Protein AF-0000000083633590 (afdb_homodimer)

Organism: NCBI:txid97028

Structure (mmCIF, N/CA/C/O backbone):
data_AF-0000000083633590-model_v1
#
loop_
_entity.id
_entity.type
_entity.pdbx_description
1 polymer Myosin-9-like
#
loop_
_atom_site.group_PDB
_atom_site.id
_atom_site.type_symbol
_atom_site.label_atom_id
_atom_site.label_alt_id
_atom_site.label_comp_id
_atom_site.label_asym_id
_atom_site.label_entity_id
_atom_site.label_seq_id
_atom_site.pdbx_PDB_ins_code
_atom_site.Cartn_x
_atom_site.Cartn_y
_atom_site.Cartn_z
_atom_site.occupancy
_atom_site.B_iso_or_equiv
_atom_site.auth_seq_id
_atom_site.auth_comp_id
_atom_site.auth_asym_id
_atom_site.auth_atom_id
_atom_site.pdbx_PDB_model_num
ATOM 1 N N . GLU A 1 1 ? 7.613 -65.062 -40.969 1 74.12 1 GLU A N 1
ATOM 2 C CA . GLU A 1 1 ? 7.691 -63.688 -41.375 1 74.12 1 GLU A CA 1
ATOM 3 C C . GLU A 1 1 ? 6.754 -62.812 -40.562 1 74.12 1 GLU A C 1
ATOM 5 O O . GLU A 1 1 ? 7.176 -61.812 -39.969 1 74.12 1 GLU A O 1
ATOM 10 N N . GLU A 1 2 ? 5.602 -63.344 -40.25 1 78.06 2 GLU A N 1
ATOM 11 C CA . GLU A 1 2 ? 4.574 -62.594 -39.531 1 78.06 2 GLU A CA 1
ATOM 12 C C . GLU A 1 2 ? 4.938 -62.438 -38.031 1 78.06 2 GLU A C 1
ATOM 14 O O . GLU A 1 2 ? 4.738 -61.344 -37.469 1 78.06 2 GLU A O 1
ATOM 19 N N . TYR A 1 3 ? 5.562 -63.375 -37.531 1 80.25 3 TYR A N 1
ATOM 20 C CA . TYR A 1 3 ? 5.953 -63.375 -36.125 1 80.25 3 TYR A CA 1
ATOM 21 C C . TYR A 1 3 ? 7.047 -62.344 -35.875 1 80.25 3 TYR A C 1
ATOM 23 O O . TYR A 1 3 ? 6.977 -61.562 -34.906 1 80.25 3 TYR A O 1
ATOM 31 N N . LYS A 1 4 ? 7.984 -62.281 -36.688 1 84.5 4 LYS A N 1
ATOM 32 C CA . LYS A 1 4 ? 9.109 -61.375 -36.562 1 84.5 4 LYS A CA 1
ATOM 33 C C . LYS A 1 4 ? 8.648 -59.906 -36.625 1 84.5 4 LYS A C 1
ATOM 35 O O . LYS A 1 4 ? 9.156 -59.062 -35.906 1 84.5 4 LYS A O 1
ATOM 40 N N . GLN A 1 5 ? 7.66 -59.688 -37.406 1 88.81 5 GLN A N 1
ATOM 41 C CA . GLN A 1 5 ? 7.129 -58.344 -37.562 1 88.81 5 GLN A CA 1
ATOM 42 C C . GLN A 1 5 ? 6.383 -57.906 -36.312 1 88.81 5 GLN A C 1
ATOM 44 O O . GLN A 1 5 ? 6.586 -56.781 -35.844 1 88.81 5 GLN A O 1
ATOM 49 N N . VAL A 1 6 ? 5.648 -58.781 -35.812 1 88.25 6 VAL A N 1
ATOM 50 C CA . VAL A 1 6 ? 4.852 -58.469 -34.656 1 88.25 6 VAL A CA 1
ATOM 51 C C . VAL A 1 6 ? 5.766 -58.25 -33.438 1 88.25 6 VAL A C 1
ATOM 53 O O . VAL A 1 6 ? 5.527 -57.375 -32.594 1 88.25 6 VAL A O 1
ATOM 56 N N . ASP A 1 7 ? 6.742 -59.094 -33.312 1 88.62 7 ASP A N 1
ATOM 57 C CA . ASP A 1 7 ? 7.738 -58.938 -32.25 1 88.62 7 ASP A CA 1
ATOM 58 C C . ASP A 1 7 ? 8.43 -57.594 -32.344 1 88.62 7 ASP A C 1
ATOM 60 O O . ASP A 1 7 ? 8.672 -56.938 -31.312 1 88.62 7 ASP A O 1
ATOM 64 N N . SER A 1 8 ? 8.766 -57.156 -33.469 1 90.44 8 SER A N 1
ATOM 65 C CA . SER A 1 8 ? 9.383 -55.844 -33.688 1 90.44 8 SER A CA 1
ATOM 66 C C . SER A 1 8 ? 8.438 -54.719 -33.312 1 90.44 8 SER A C 1
ATOM 68 O O . SER A 1 8 ? 8.844 -53.75 -32.656 1 90.44 8 SER A O 1
ATOM 70 N N . TRP A 1 9 ? 7.227 -54.906 -33.75 1 91.06 9 TRP A N 1
ATOM 71 C CA . TRP A 1 9 ? 6.219 -53.906 -33.406 1 91.06 9 TRP A CA 1
ATOM 72 C C . TRP A 1 9 ? 6.043 -53.812 -31.891 1 91.06 9 TRP A C 1
ATOM 74 O O . TRP A 1 9 ? 5.906 -52.688 -31.344 1 91.06 9 TRP A O 1
ATOM 84 N N . PHE A 1 10 ? 5.98 -54.875 -31.281 1 90.69 10 PHE A N 1
ATOM 85 C CA . PHE A 1 10 ? 5.844 -54.93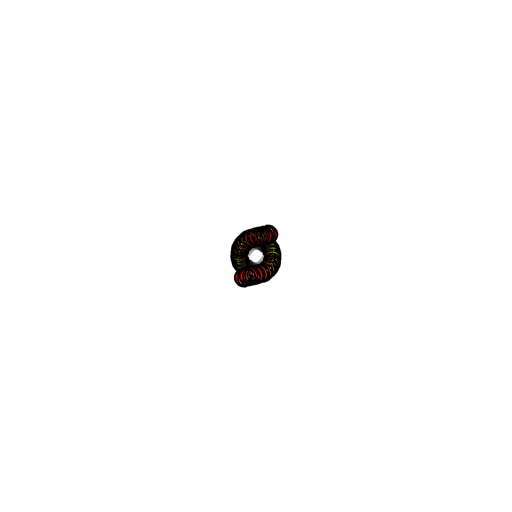8 -29.828 1 90.69 10 PHE A CA 1
ATOM 86 C C . PHE A 1 10 ? 7.008 -54.219 -29.156 1 90.69 10 PHE A C 1
ATOM 88 O O . PHE A 1 10 ? 6.805 -53.406 -28.234 1 90.69 10 PHE A O 1
ATOM 95 N N . ASN A 1 11 ? 8.211 -54.562 -29.547 1 94.5 11 ASN A N 1
ATOM 96 C CA . ASN A 1 11 ? 9.398 -53.906 -28.984 1 94.5 11 ASN A CA 1
ATOM 97 C C . ASN A 1 11 ? 9.375 -52.406 -29.203 1 94.5 11 ASN A C 1
ATOM 99 O O . ASN A 1 11 ? 9.727 -51.625 -28.297 1 94.5 11 ASN A O 1
ATOM 103 N N . GLU A 1 12 ? 8.914 -52.031 -30.359 1 94.75 12 GLU A N 1
ATOM 104 C CA . GLU A 1 12 ? 8.781 -50.594 -30.641 1 94.75 12 GLU A CA 1
ATOM 105 C C . GLU A 1 12 ? 7.754 -49.938 -29.719 1 94.75 12 GLU A C 1
ATOM 107 O O . GLU A 1 12 ? 7.973 -48.844 -29.234 1 94.75 12 GLU A O 1
ATOM 112 N N . CYS A 1 13 ? 6.672 -50.625 -29.484 1 93.81 13 CYS A N 1
ATOM 113 C CA . CYS A 1 13 ? 5.625 -50.125 -28.594 1 93.81 13 CYS A CA 1
ATOM 114 C C . CYS A 1 13 ? 6.145 -49.938 -27.172 1 93.81 13 CYS A C 1
ATOM 116 O O . CYS A 1 13 ? 5.867 -48.938 -26.516 1 93.81 13 CYS A O 1
ATOM 118 N N . LYS A 1 14 ? 6.938 -50.906 -26.766 1 95.31 14 LYS A N 1
ATOM 119 C CA . LYS A 1 14 ? 7.512 -50.875 -25.422 1 95.31 14 LYS A CA 1
ATOM 120 C C . LYS A 1 14 ? 8.406 -49.656 -25.25 1 95.31 14 LYS A C 1
ATOM 122 O O . LYS A 1 14 ? 8.336 -48.938 -24.234 1 95.31 14 LYS A O 1
ATOM 127 N N . VAL A 1 15 ? 9.172 -49.406 -26.203 1 95.88 15 VAL A N 1
ATOM 128 C CA . VAL A 1 15 ? 10.102 -48.281 -26.172 1 95.88 15 VAL A CA 1
ATOM 129 C C . VAL A 1 15 ? 9.32 -46.969 -26.156 1 95.88 15 VAL A C 1
ATOM 131 O O . VAL A 1 15 ? 9.625 -46.062 -25.359 1 95.88 15 VAL A O 1
ATOM 134 N N . LYS A 1 16 ? 8.305 -46.875 -27.016 1 96.94 16 LYS A N 1
ATOM 135 C CA . LYS A 1 16 ? 7.477 -45.656 -27.078 1 96.94 16 LYS A CA 1
ATOM 136 C C . LYS A 1 16 ? 6.77 -45.406 -25.734 1 96.94 16 LYS A C 1
ATOM 138 O O . LYS A 1 16 ? 6.676 -44.281 -25.281 1 96.94 16 LYS A O 1
ATOM 143 N N . LEU A 1 17 ? 6.277 -46.469 -25.203 1 97.25 17 LEU A N 1
ATOM 144 C CA . LEU A 1 17 ? 5.598 -46.375 -23.922 1 97.25 17 LEU A CA 1
ATOM 145 C C . LEU A 1 17 ? 6.543 -45.844 -22.844 1 97.25 17 LEU A C 1
ATOM 147 O O . LEU A 1 17 ? 6.176 -44.969 -22.062 1 97.25 17 LEU A O 1
ATOM 151 N N . GLU A 1 18 ? 7.723 -46.406 -22.766 1 96.31 18 GLU A N 1
ATOM 152 C CA . GLU A 1 18 ? 8.719 -46 -21.781 1 96.31 18 GLU A CA 1
ATOM 153 C C . GLU A 1 18 ? 9.039 -44.5 -21.938 1 96.31 18 GLU A C 1
ATOM 155 O O . GLU A 1 18 ? 9.141 -43.781 -20.953 1 96.31 18 GLU A O 1
ATOM 160 N N . VAL A 1 19 ? 9.25 -44.031 -23.141 1 96.5 19 VAL A N 1
ATOM 161 C CA . VAL A 1 19 ? 9.562 -42.625 -23.422 1 96.5 19 VAL A CA 1
ATOM 162 C C . VAL A 1 19 ? 8.391 -41.75 -23.016 1 96.5 19 VAL A C 1
ATOM 164 O O . VAL A 1 19 ? 8.586 -40.688 -22.422 1 96.5 19 VAL A O 1
ATOM 167 N N . THR A 1 20 ? 7.184 -42.219 -23.328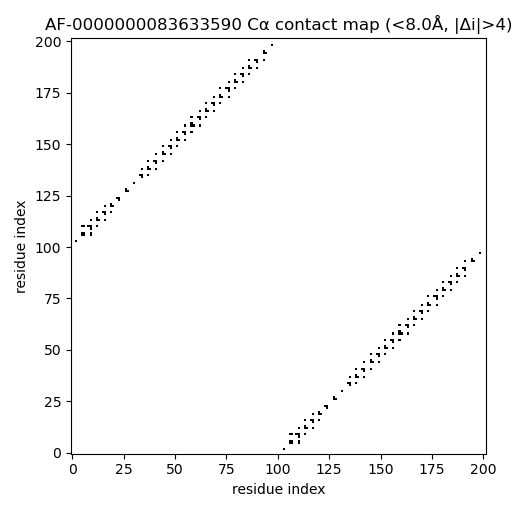 1 97.06 20 THR A N 1
ATOM 168 C CA . THR A 1 20 ? 5.98 -41.438 -23.016 1 97.06 20 THR A CA 1
ATOM 169 C C . THR A 1 20 ? 5.801 -41.344 -21.5 1 97.06 20 THR A C 1
ATOM 171 O O . THR A 1 20 ? 5.441 -40.281 -20.984 1 97.06 20 THR A O 1
ATOM 174 N N . GLU A 1 21 ? 6.039 -42.375 -20.828 1 96.5 21 GLU A N 1
ATOM 175 C CA . GLU A 1 21 ? 5.949 -42.375 -19.375 1 96.5 21 GLU A CA 1
ATOM 176 C C . GLU A 1 21 ? 6.988 -41.469 -18.766 1 96.5 21 GLU A C 1
ATOM 178 O O . GLU A 1 21 ? 6.703 -40.75 -17.781 1 96.5 21 GLU A O 1
ATOM 183 N N . ARG A 1 22 ? 8.141 -41.375 -19.25 1 96.38 22 ARG A N 1
ATOM 184 C CA . ARG A 1 22 ? 9.18 -40.469 -18.797 1 96.38 22 ARG A CA 1
ATOM 185 C C . ARG A 1 22 ? 8.766 -39 -19.016 1 96.38 22 ARG A C 1
ATOM 187 O O . ARG A 1 22 ? 9.055 -38.156 -18.188 1 96.38 22 ARG A O 1
ATOM 194 N N . LYS A 1 23 ? 8.125 -38.812 -20.156 1 96.5 23 LYS A N 1
ATOM 195 C CA . LYS A 1 23 ? 7.625 -37.469 -20.453 1 96.5 23 LYS A CA 1
ATOM 196 C C . LYS A 1 23 ? 6.621 -37 -19.391 1 96.5 23 LYS A C 1
ATOM 198 O O . LYS A 1 23 ? 6.594 -35.844 -19.031 1 96.5 23 LYS A O 1
ATOM 203 N N . ILE A 1 24 ? 5.832 -37.906 -18.953 1 96.69 24 ILE A N 1
ATOM 204 C CA . ILE A 1 24 ? 4.852 -37.594 -17.922 1 96.69 24 ILE A CA 1
ATOM 205 C C . ILE A 1 24 ? 5.57 -37.125 -16.656 1 96.69 24 ILE A C 1
ATOM 207 O O . ILE A 1 24 ? 5.18 -36.125 -16.047 1 96.69 24 ILE A O 1
ATOM 211 N N . ASP A 1 25 ? 6.578 -37.875 -16.312 1 95.69 25 ASP A N 1
ATOM 212 C CA . ASP A 1 25 ? 7.348 -37.531 -15.125 1 95.69 25 ASP A CA 1
ATOM 213 C C . ASP A 1 25 ? 7.996 -36.156 -15.266 1 95.69 25 ASP A C 1
ATOM 215 O O . ASP A 1 25 ? 7.977 -35.375 -14.32 1 95.69 25 ASP A O 1
ATOM 219 N N . GLU A 1 26 ? 8.617 -35.906 -16.391 1 95.69 26 GLU A N 1
ATOM 220 C CA . GLU A 1 26 ? 9.258 -34.625 -16.656 1 95.69 26 GLU A CA 1
ATOM 221 C C . GLU A 1 26 ? 8.258 -33.5 -16.594 1 95.69 26 GLU A C 1
ATOM 223 O O . GLU A 1 26 ? 8.547 -32.438 -16.031 1 95.69 26 GLU A O 1
ATOM 228 N N . MET A 1 27 ? 7.098 -33.688 -17.109 1 94.81 27 MET A N 1
ATOM 229 C CA . MET A 1 27 ? 6.055 -32.656 -17.125 1 94.81 27 MET A CA 1
ATOM 230 C C . MET A 1 27 ? 5.559 -32.375 -15.703 1 94.81 27 MET A C 1
ATOM 232 O O . MET A 1 27 ? 5.293 -31.234 -15.359 1 94.81 27 MET A O 1
ATOM 236 N N . ALA A 1 28 ? 5.383 -33.438 -14.969 1 95.25 28 ALA A N 1
ATOM 237 C CA . ALA A 1 28 ? 4.961 -33.281 -13.586 1 95.25 28 ALA A CA 1
ATOM 238 C C . ALA A 1 28 ? 5.938 -32.375 -12.812 1 95.25 28 ALA A C 1
ATOM 240 O O . ALA A 1 28 ? 5.52 -31.531 -12.031 1 95.25 28 ALA A O 1
ATOM 241 N N . GLU A 1 29 ? 7.207 -32.594 -13.016 1 95.38 29 GLU A N 1
ATOM 242 C CA . GLU A 1 29 ? 8.234 -31.797 -12.352 1 95.38 29 GLU A CA 1
ATOM 243 C C . GLU A 1 29 ? 8.195 -30.344 -12.812 1 95.38 29 GLU A C 1
ATOM 245 O O . GLU A 1 29 ? 8.273 -29.422 -11.992 1 95.38 29 GLU A O 1
ATOM 250 N N . GLU A 1 30 ? 8.016 -30.156 -14.125 1 94.62 30 GLU A N 1
ATOM 251 C CA . GLU A 1 30 ? 7.914 -28.797 -14.68 1 94.62 30 GLU A CA 1
ATOM 252 C C . GLU A 1 30 ? 6.711 -28.062 -14.102 1 94.62 30 GLU A C 1
ATOM 254 O O . GLU A 1 30 ? 6.801 -26.875 -13.797 1 94.62 30 GLU A O 1
ATOM 259 N N . PHE A 1 31 ? 5.625 -28.75 -13.984 1 94.12 31 PHE A N 1
ATOM 260 C CA . PHE A 1 31 ? 4.402 -28.188 -13.422 1 94.12 31 PHE A CA 1
ATOM 261 C C . PHE A 1 31 ? 4.633 -27.719 -11.992 1 94.12 31 PHE A C 1
ATOM 263 O O . PHE A 1 31 ? 4.262 -26.594 -11.625 1 94.12 31 PHE A O 1
ATOM 270 N N . ARG A 1 32 ? 5.258 -28.531 -11.227 1 95.25 32 ARG A N 1
ATOM 271 C CA . ARG A 1 32 ? 5.516 -28.203 -9.828 1 95.25 32 ARG A CA 1
ATOM 272 C C . ARG A 1 32 ? 6.41 -26.984 -9.695 1 95.25 32 ARG A C 1
ATOM 274 O O . ARG A 1 32 ? 6.148 -26.094 -8.883 1 95.25 32 ARG A O 1
ATOM 281 N N . GLU A 1 33 ? 7.402 -27.031 -10.516 1 94.94 33 GLU A N 1
ATOM 282 C CA . GLU A 1 33 ? 8.328 -25.906 -10.484 1 94.94 33 GLU A CA 1
ATOM 283 C C . GLU A 1 33 ? 7.648 -24.609 -10.922 1 94.94 33 GLU A C 1
ATOM 285 O O . GLU A 1 33 ? 7.879 -23.547 -10.336 1 94.94 33 GLU A O 1
ATOM 290 N N . GLY A 1 34 ? 6.836 -24.719 -12 1 93.81 34 GLY A N 1
ATOM 291 C CA . GLY A 1 34 ? 6.105 -23.562 -12.492 1 93.81 34 GLY A CA 1
ATOM 292 C C . GLY A 1 34 ? 5.152 -22.969 -11.477 1 93.81 34 GLY A C 1
ATOM 293 O O . GLY A 1 34 ? 5.145 -21.766 -11.25 1 93.81 34 GLY A O 1
ATOM 294 N N . ILE A 1 35 ? 4.43 -23.781 -10.812 1 94.06 35 ILE A N 1
ATOM 295 C CA . ILE A 1 35 ? 3.473 -23.344 -9.797 1 94.06 35 ILE A CA 1
ATOM 296 C C . ILE A 1 35 ? 4.219 -22.781 -8.602 1 94.06 35 ILE A C 1
ATOM 298 O O . ILE A 1 35 ? 3.814 -21.75 -8.039 1 94.06 35 ILE A O 1
ATOM 302 N N . GLY A 1 36 ? 5.277 -23.484 -8.203 1 95.62 36 GLY A N 1
ATOM 303 C CA . GLY A 1 36 ? 6.086 -23.031 -7.086 1 95.62 36 GLY A CA 1
ATOM 304 C C . GLY A 1 36 ? 6.664 -21.641 -7.293 1 95.62 36 GLY A C 1
ATOM 305 O O . GLY A 1 36 ? 6.688 -20.828 -6.367 1 95.62 36 GLY A O 1
ATOM 306 N N . SER A 1 37 ? 7.098 -21.406 -8.492 1 95 37 SER A N 1
ATOM 307 C CA . SER A 1 37 ? 7.645 -20.094 -8.828 1 95 37 SER A CA 1
ATOM 308 C C . SER A 1 37 ? 6.578 -19 -8.719 1 95 37 SER A C 1
ATOM 310 O O . SER A 1 37 ? 6.828 -17.938 -8.148 1 95 37 SER A O 1
ATOM 312 N N . LYS A 1 38 ? 5.402 -19.281 -9.141 1 96.38 38 LYS A N 1
ATOM 313 C CA . LYS A 1 38 ? 4.305 -18.328 -9.055 1 96.38 38 LYS A CA 1
ATOM 314 C C . LYS A 1 38 ? 3.869 -18.125 -7.602 1 96.38 38 LYS A C 1
ATOM 316 O O . LYS A 1 38 ? 3.516 -17.016 -7.207 1 96.38 38 LYS A O 1
ATOM 321 N N . ASP A 1 39 ? 3.898 -19.172 -6.867 1 96.75 39 ASP A N 1
ATOM 322 C CA . ASP A 1 39 ? 3.561 -19.078 -5.449 1 96.75 39 ASP A CA 1
ATOM 323 C C . ASP A 1 39 ? 4.492 -18.109 -4.73 1 96.75 39 ASP A C 1
ATOM 325 O O . ASP A 1 39 ? 4.051 -17.344 -3.865 1 96.75 39 ASP A O 1
ATOM 329 N N . GLN A 1 40 ? 5.699 -18.203 -5.039 1 97.62 40 GLN A N 1
ATOM 330 C CA . GLN A 1 40 ? 6.66 -17.297 -4.422 1 97.62 40 GLN A CA 1
ATOM 331 C C . GLN A 1 40 ? 6.371 -15.836 -4.793 1 97.62 40 GLN A C 1
ATOM 333 O O . GLN A 1 40 ? 6.434 -14.953 -3.941 1 97.62 40 GLN A O 1
ATOM 338 N N . ILE A 1 41 ? 6.043 -15.555 -6.027 1 98.19 41 ILE A N 1
ATOM 339 C CA . ILE A 1 41 ? 5.707 -14.211 -6.477 1 98.19 41 ILE A CA 1
ATOM 340 C C . ILE A 1 41 ? 4.473 -13.711 -5.73 1 98.19 41 ILE A C 1
ATOM 342 O O . ILE A 1 41 ? 4.445 -12.57 -5.262 1 98.19 41 ILE A O 1
ATOM 346 N N . VAL A 1 42 ? 3.475 -14.531 -5.633 1 98.62 42 VAL A N 1
ATOM 347 C CA . VAL A 1 42 ? 2.246 -14.195 -4.922 1 98.62 42 VAL A CA 1
ATOM 348 C C . VAL A 1 42 ? 2.566 -13.828 -3.475 1 98.62 42 VAL A C 1
ATOM 350 O O . VAL A 1 42 ? 2.1 -12.805 -2.967 1 98.62 42 VAL A O 1
ATOM 353 N N . THR A 1 43 ? 3.385 -14.664 -2.861 1 98.44 43 THR A N 1
ATOM 354 C CA . THR A 1 43 ? 3.76 -14.414 -1.474 1 98.44 43 THR A CA 1
ATOM 355 C C . THR A 1 43 ? 4.469 -13.07 -1.339 1 98.44 43 THR A C 1
ATOM 357 O O . THR A 1 43 ? 4.188 -12.305 -0.412 1 98.44 43 THR A O 1
ATOM 360 N N . ASP A 1 44 ? 5.352 -12.758 -2.23 1 98.62 44 ASP A N 1
ATOM 361 C CA . ASP A 1 44 ? 6.082 -11.5 -2.207 1 98.62 44 ASP A CA 1
ATOM 362 C C . ASP A 1 44 ? 5.133 -10.312 -2.363 1 98.62 44 ASP A C 1
ATOM 364 O O . ASP A 1 44 ? 5.262 -9.305 -1.661 1 98.62 44 ASP A O 1
ATOM 368 N N . LEU A 1 45 ? 4.203 -10.422 -3.225 1 98.81 45 LEU A N 1
ATOM 369 C CA . LEU A 1 45 ? 3.242 -9.352 -3.467 1 98.81 45 LEU A CA 1
ATOM 370 C C . LEU A 1 45 ? 2.311 -9.172 -2.271 1 98.81 45 LEU A C 1
ATOM 372 O O . LEU A 1 45 ? 1.964 -8.047 -1.91 1 98.81 45 LEU A O 1
ATOM 376 N N . GLU A 1 46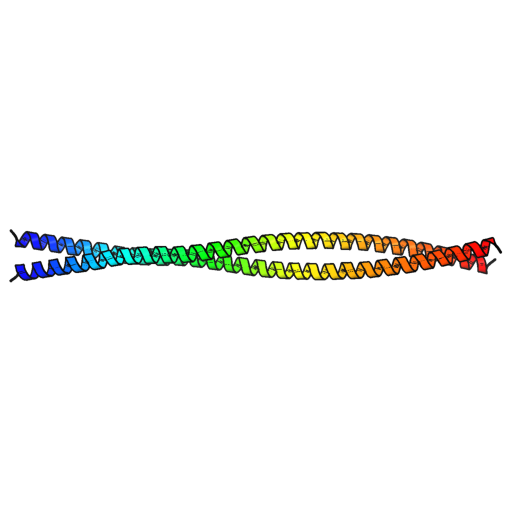 ? 1.95 -10.258 -1.675 1 98.81 46 GLU A N 1
ATOM 377 C CA . GLU A 1 46 ? 1.132 -10.188 -0.469 1 98.81 46 GLU A CA 1
ATOM 378 C C . GLU A 1 46 ? 1.856 -9.445 0.647 1 98.81 46 GLU A C 1
ATOM 380 O O . GLU A 1 46 ? 1.25 -8.641 1.361 1 98.81 46 GLU A O 1
ATOM 385 N N . HIS A 1 47 ? 3.082 -9.727 0.815 1 98.75 47 HIS A N 1
ATOM 386 C CA . HIS A 1 47 ? 3.875 -9.016 1.812 1 98.75 47 HIS A CA 1
ATOM 387 C C . HIS A 1 47 ? 3.959 -7.527 1.49 1 98.75 47 HIS A C 1
ATOM 389 O O . HIS A 1 47 ? 3.908 -6.688 2.395 1 98.75 47 HIS A O 1
ATOM 395 N N . GLN A 1 48 ? 4.133 -7.246 0.234 1 98.88 48 GLN A N 1
ATOM 396 C CA . GLN A 1 48 ? 4.18 -5.848 -0.173 1 98.88 48 GLN A CA 1
ATOM 397 C C . GLN A 1 48 ? 2.867 -5.137 0.143 1 98.88 48 GLN A C 1
ATOM 399 O O . GLN A 1 48 ? 2.871 -4 0.626 1 98.88 48 GLN A O 1
ATOM 404 N N . VAL A 1 49 ? 1.796 -5.75 -0.12 1 98.94 49 VAL A N 1
ATOM 405 C CA . VAL A 1 49 ? 0.476 -5.203 0.174 1 98.94 49 VAL A CA 1
ATOM 406 C C . VAL A 1 49 ? 0.353 -4.926 1.671 1 98.94 49 VAL A C 1
ATOM 408 O O . VAL A 1 49 ? -0.086 -3.846 2.074 1 98.94 49 VAL A O 1
ATOM 411 N N . GLU A 1 50 ? 0.746 -5.859 2.461 1 98.75 50 GLU A N 1
ATOM 412 C CA . GLU A 1 50 ? 0.675 -5.684 3.908 1 98.75 50 GLU A CA 1
ATOM 413 C C . GLU A 1 50 ? 1.542 -4.516 4.367 1 98.75 50 GLU A C 1
ATOM 415 O O . GLU A 1 50 ? 1.136 -3.732 5.227 1 98.75 50 GLU A O 1
ATOM 420 N N . ASP A 1 51 ? 2.676 -4.449 3.863 1 98.69 51 ASP A N 1
ATOM 421 C CA . ASP A 1 51 ? 3.572 -3.346 4.191 1 98.69 51 ASP A CA 1
ATOM 422 C C . ASP A 1 51 ? 2.947 -2.002 3.822 1 98.69 51 ASP A C 1
ATOM 424 O O . ASP A 1 51 ? 2.971 -1.061 4.617 1 98.69 51 ASP A O 1
ATOM 428 N N . LEU A 1 52 ? 2.41 -1.914 2.682 1 98.81 52 LEU A N 1
ATOM 429 C CA . LEU A 1 52 ? 1.813 -0.671 2.203 1 98.81 52 LEU A CA 1
ATOM 430 C C . LEU A 1 52 ? 0.581 -0.308 3.023 1 98.81 52 LEU A C 1
ATOM 432 O O . LEU A 1 52 ? 0.336 0.87 3.297 1 98.81 52 LEU A O 1
ATOM 436 N N . LYS A 1 53 ? -0.137 -1.367 3.418 1 98.88 53 LYS A N 1
ATOM 437 C CA . LYS A 1 53 ? -1.271 -1.119 4.305 1 98.88 53 LYS A CA 1
ATOM 438 C C . LYS A 1 53 ? -0.812 -0.544 5.641 1 98.88 53 LYS A C 1
ATOM 440 O O . LYS A 1 53 ? -1.44 0.369 6.18 1 98.88 53 LYS A O 1
ATOM 445 N N . ARG A 1 54 ? 0.261 -1.058 6.156 1 98.81 54 ARG A N 1
ATOM 446 C CA . ARG A 1 54 ? 0.824 -0.548 7.398 1 98.81 54 ARG A CA 1
ATOM 447 C C . ARG A 1 54 ? 1.301 0.892 7.238 1 98.81 54 ARG A C 1
ATOM 449 O O . ARG A 1 54 ? 1.047 1.736 8.102 1 98.81 54 ARG A O 1
ATOM 456 N N . ASP A 1 55 ? 1.947 1.167 6.164 1 98.62 55 ASP A N 1
ATOM 457 C CA . ASP A 1 55 ? 2.426 2.518 5.883 1 98.62 55 ASP A CA 1
ATOM 458 C C . ASP A 1 55 ? 1.262 3.5 5.773 1 98.62 55 ASP A C 1
ATOM 460 O O . ASP A 1 55 ? 1.35 4.633 6.254 1 98.62 55 ASP A O 1
ATOM 464 N N . LEU A 1 56 ? 0.239 3.055 5.145 1 98.75 56 LEU A N 1
ATOM 465 C CA . LEU A 1 56 ? -0.938 3.902 4.977 1 98.75 56 LEU A CA 1
ATOM 466 C C . LEU A 1 56 ? -1.579 4.215 6.328 1 98.75 56 LEU A C 1
ATOM 468 O O . LEU A 1 56 ? -1.985 5.352 6.578 1 98.75 56 LEU A O 1
ATOM 472 N N . GLU A 1 57 ? -1.646 3.213 7.09 1 98.56 57 GLU A N 1
ATOM 473 C CA . GLU A 1 57 ? -2.168 3.422 8.438 1 98.56 57 GLU A CA 1
ATOM 474 C C . GLU A 1 57 ? -1.304 4.41 9.211 1 98.56 57 GLU A C 1
ATOM 476 O O . GLU A 1 57 ? -1.825 5.297 9.891 1 98.56 57 GLU A O 1
ATOM 481 N N . GLU A 1 58 ? -0.052 4.301 9.188 1 98.25 58 GLU A N 1
ATOM 482 C CA . GLU A 1 58 ? 0.873 5.203 9.867 1 98.25 58 GLU A CA 1
ATOM 483 C C . GLU A 1 58 ? 0.729 6.633 9.352 1 98.25 58 GLU A C 1
ATOM 485 O O . GLU A 1 58 ? 0.7 7.582 10.141 1 98.25 58 GLU A O 1
ATOM 490 N N . LYS A 1 59 ? 0.609 6.684 8.047 1 98.5 59 LYS A N 1
ATOM 491 C CA . LYS A 1 59 ? 0.407 8.008 7.461 1 98.5 59 LYS A CA 1
ATOM 492 C C . LYS A 1 59 ? -0.938 8.594 7.879 1 98.5 59 LYS A C 1
ATOM 494 O O . LYS A 1 59 ? -1.062 9.805 8.055 1 98.5 59 LYS A O 1
ATOM 499 N N . GLY A 1 60 ? -1.896 7.789 7.953 1 98.31 60 GLY A N 1
ATOM 500 C CA . GLY A 1 60 ? -3.184 8.234 8.461 1 98.31 60 GLY A CA 1
ATOM 501 C C . GLY A 1 60 ? -3.111 8.781 9.867 1 98.31 60 GLY A C 1
ATOM 502 O O . GLY A 1 60 ? -3.742 9.797 10.18 1 98.31 60 GLY A O 1
ATOM 503 N N . ASP A 1 61 ? -2.398 8.156 10.688 1 98.19 61 ASP A N 1
ATOM 504 C CA . ASP A 1 61 ? -2.205 8.617 12.062 1 98.19 61 ASP A CA 1
ATOM 505 C C . ASP A 1 61 ? -1.469 9.953 12.094 1 98.19 61 ASP A C 1
ATOM 507 O O . ASP A 1 61 ? -1.82 10.836 12.875 1 98.19 61 ASP A O 1
ATOM 511 N N . GLU A 1 62 ? -0.464 10.031 11.305 1 98.69 62 GLU A N 1
ATOM 512 C CA . GLU A 1 62 ? 0.267 11.297 11.188 1 98.69 62 GLU A CA 1
ATOM 513 C C . GLU A 1 62 ? -0.658 12.43 10.766 1 98.69 62 GLU A C 1
ATOM 515 O O . GLU A 1 62 ? -0.622 13.516 11.352 1 98.69 62 GLU A O 1
ATOM 520 N N . THR A 1 63 ? -1.434 12.188 9.828 1 98.81 63 THR A N 1
ATOM 521 C CA . THR A 1 63 ? -2.391 13.172 9.328 1 98.81 63 THR A CA 1
ATOM 522 C C . THR A 1 63 ? -3.373 13.578 10.422 1 98.81 63 THR A C 1
ATOM 524 O O . THR A 1 63 ? -3.662 14.766 10.594 1 98.81 63 THR A O 1
ATOM 527 N N . SER A 1 64 ? -3.879 12.641 11.148 1 98.56 64 SER A N 1
ATOM 528 C CA . SER A 1 64 ? -4.812 12.914 12.234 1 98.56 64 SER A CA 1
ATOM 529 C C . SER A 1 64 ? -4.184 13.805 13.297 1 98.56 64 SER A C 1
ATOM 531 O O . SER A 1 64 ? -4.828 14.727 13.797 1 98.56 64 SER A O 1
ATOM 533 N N . THR A 1 65 ? -2.953 13.516 13.602 1 98.75 65 THR A N 1
ATOM 534 C CA . THR A 1 65 ? -2.221 14.305 14.586 1 98.75 65 THR A CA 1
ATOM 535 C C . THR A 1 65 ? -2.035 15.742 14.102 1 98.75 65 THR A C 1
ATOM 537 O O . THR A 1 65 ? -2.23 16.688 14.859 1 98.75 65 THR A O 1
ATOM 540 N N . LEU A 1 66 ? -1.751 15.914 12.883 1 98.81 66 LEU A N 1
ATOM 541 C CA . LEU A 1 66 ? -1.534 17.234 12.312 1 98.81 66 LEU A CA 1
ATOM 542 C C . LEU A 1 66 ? -2.84 18.016 12.25 1 98.81 66 LEU A C 1
ATOM 544 O O . LEU A 1 66 ? -2.852 19.234 12.492 1 98.81 66 LEU A O 1
ATOM 548 N N . LEU A 1 67 ? -3.906 17.281 11.945 1 98.81 67 LEU A N 1
ATOM 549 C CA . LEU A 1 67 ? -5.211 17.938 11.922 1 98.81 67 LEU A CA 1
ATOM 550 C C . LEU A 1 67 ? -5.574 18.469 13.305 1 98.81 67 LEU A C 1
ATOM 552 O O . LEU A 1 67 ? -6.09 19.594 13.422 1 98.81 67 LEU A O 1
ATOM 556 N N . GLU A 1 68 ? -5.25 17.75 14.289 1 98.75 68 GLU A N 1
ATOM 557 C CA . GLU A 1 68 ? -5.492 18.203 15.656 1 98.75 68 GLU A CA 1
ATOM 558 C C . GLU A 1 68 ? -4.621 19.406 16 1 98.75 68 GLU A C 1
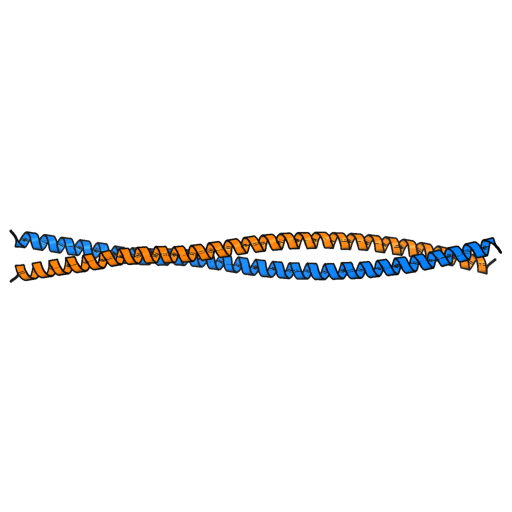ATOM 560 O O . GLU A 1 68 ? -5.082 20.344 16.656 1 98.75 68 GLU A O 1
ATOM 565 N N . ASN A 1 69 ? -3.441 19.422 15.562 1 98.81 69 ASN A N 1
ATOM 566 C CA . ASN A 1 69 ? -2.543 20.547 15.773 1 98.81 69 ASN A CA 1
ATOM 567 C C . ASN A 1 69 ? -3.062 21.812 15.102 1 98.81 69 ASN A C 1
ATOM 569 O O . ASN A 1 69 ? -3.041 22.891 15.695 1 98.81 69 ASN A O 1
ATOM 573 N N . VAL A 1 70 ? -3.551 21.625 13.898 1 98.94 70 VAL A N 1
ATOM 574 C CA . VAL A 1 70 ? -4.117 22.75 13.164 1 98.94 70 VAL A CA 1
ATOM 575 C C . VAL A 1 70 ? -5.297 23.328 13.938 1 98.94 70 VAL A C 1
ATOM 577 O O . VAL A 1 70 ? -5.363 24.547 14.164 1 98.94 70 VAL A O 1
ATOM 580 N N . ARG A 1 71 ? -6.145 22.484 14.406 1 98.88 71 ARG A N 1
ATOM 581 C CA . ARG A 1 71 ? -7.324 22.906 15.148 1 98.88 71 ARG A CA 1
ATOM 582 C C . ARG A 1 71 ? -6.93 23.656 16.422 1 98.88 71 ARG A C 1
ATOM 584 O O . ARG A 1 71 ? -7.492 24.719 16.734 1 98.88 71 ARG A O 1
ATOM 591 N N . ASN A 1 72 ? -5.934 23.172 17.094 1 98.81 72 ASN A N 1
ATOM 592 C CA . ASN A 1 72 ? -5.473 23.781 18.344 1 98.81 72 ASN A CA 1
ATOM 593 C C . ASN A 1 72 ? -4.844 25.141 18.094 1 98.81 72 ASN A C 1
ATOM 595 O O . ASN A 1 72 ? -5.098 26.094 18.844 1 98.81 72 ASN A O 1
ATOM 599 N N . LEU A 1 73 ? -4.117 25.234 17.078 1 98.94 73 LEU A N 1
ATOM 600 C CA . LEU A 1 73 ? -3.438 26.5 16.75 1 98.94 73 LEU A CA 1
ATOM 601 C C . LEU A 1 73 ? -4.438 27.547 16.297 1 98.94 73 LEU A C 1
ATOM 603 O O . LEU A 1 73 ? -4.297 28.734 16.641 1 98.94 73 LEU A O 1
ATOM 607 N N . GLU A 1 74 ? -5.477 27.078 15.633 1 98.88 74 GLU A N 1
ATOM 608 C CA . GLU A 1 74 ? -6.523 28 15.211 1 98.88 74 GLU A CA 1
ATOM 609 C C . GLU A 1 74 ? -7.258 28.578 16.422 1 98.88 74 GLU A C 1
ATOM 611 O O . GLU A 1 74 ? -7.566 29.781 16.453 1 98.88 74 GLU A O 1
ATOM 616 N N . VAL A 1 75 ? -7.441 27.781 17.312 1 98.88 75 VAL A N 1
ATOM 617 C CA . VAL A 1 75 ? -8.125 28.203 18.531 1 98.88 75 VAL A CA 1
ATOM 618 C C . VAL A 1 75 ? -7.242 29.188 19.297 1 98.88 75 VAL A C 1
ATOM 620 O O . VAL A 1 75 ? -7.699 30.266 19.688 1 98.88 75 VAL A O 1
ATOM 623 N N . LYS A 1 76 ? -6.008 28.875 19.453 1 98.81 76 LYS A N 1
ATOM 624 C CA . LYS A 1 76 ? -5.074 29.75 20.156 1 98.81 76 LYS A CA 1
ATOM 625 C C . LYS A 1 76 ? -4.941 31.094 19.453 1 98.81 76 LYS A C 1
ATOM 627 O O . LYS A 1 76 ? -4.891 32.156 20.109 1 98.81 76 LYS A O 1
ATOM 632 N N . LEU A 1 77 ? -4.906 31.062 18.203 1 98.81 77 LEU A N 1
ATOM 633 C CA . LEU A 1 77 ? -4.793 32.281 17.406 1 98.81 77 LEU A CA 1
ATOM 634 C C . LEU A 1 77 ? -6.031 33.156 17.578 1 98.81 77 LEU A C 1
ATOM 636 O O . LEU A 1 77 ? -5.918 34.375 17.781 1 98.81 77 LEU A O 1
ATOM 640 N N . ARG A 1 78 ? -7.219 32.469 17.438 1 98.81 78 ARG A N 1
ATOM 641 C CA . ARG A 1 78 ? -8.469 33.188 17.625 1 98.81 78 ARG A CA 1
ATOM 642 C C . ARG A 1 78 ? -8.523 33.812 19.016 1 98.81 78 ARG A C 1
ATOM 644 O O . ARG A 1 78 ? -8.945 34.969 19.172 1 98.81 78 ARG A O 1
ATOM 651 N N . LEU A 1 79 ? -8.062 33.25 20.094 1 98.81 79 LEU A N 1
ATOM 652 C CA . LEU A 1 79 ? -8.047 33.75 21.469 1 98.81 79 LEU A CA 1
ATOM 653 C C . LEU A 1 79 ? -7.066 34.906 21.609 1 98.81 79 LEU A C 1
ATOM 655 O O . LEU A 1 79 ? -7.387 35.906 22.234 1 98.81 79 LEU A O 1
ATOM 659 N N . SER A 1 80 ? -5.918 34.75 20.984 1 98.69 80 SER A N 1
ATOM 660 C CA . SER A 1 80 ? -4.918 35.812 21 1 98.69 80 SER A CA 1
ATOM 661 C C . SER A 1 80 ? -5.438 37.062 20.328 1 98.69 80 SER A C 1
ATOM 663 O O . SER A 1 80 ? -5.273 38.156 20.844 1 98.69 80 SER A O 1
ATOM 665 N N . ASN A 1 81 ? -6.086 36.906 19.219 1 98.38 81 ASN A N 1
ATOM 666 C CA . ASN A 1 81 ? -6.617 38.031 18.469 1 98.38 81 ASN A CA 1
ATOM 667 C C . ASN A 1 81 ? -7.746 38.719 19.234 1 98.38 81 ASN A C 1
ATOM 669 O O . ASN A 1 81 ? -7.863 39.969 19.188 1 98.38 81 ASN A O 1
ATOM 673 N N . GLN A 1 82 ? -8.531 37.875 19.859 1 98.69 82 GLN A N 1
ATOM 674 C CA . GLN A 1 82 ? -9.594 38.438 20.672 1 98.69 82 GLN A CA 1
ATOM 675 C C . GLN A 1 82 ? -9.023 39.25 21.828 1 98.69 82 GLN A C 1
ATOM 677 O O . GLN A 1 82 ? -9.484 40.375 22.109 1 98.69 82 GLN A O 1
ATOM 682 N N . LYS A 1 83 ? -7.977 38.75 22.531 1 98.56 83 LYS A N 1
ATOM 683 C CA . LYS A 1 83 ? -7.293 39.469 23.625 1 98.56 83 LYS A CA 1
ATOM 684 C C . LYS A 1 83 ? -6.637 40.75 23.109 1 98.56 83 LYS A C 1
ATOM 686 O O . LYS A 1 83 ? -6.664 41.781 23.781 1 98.56 83 LYS A O 1
ATOM 691 N N . LEU A 1 84 ? -6.09 40.75 21.922 1 98.38 84 LEU A N 1
ATOM 692 C CA . LEU A 1 84 ? -5.465 41.906 21.312 1 98.38 84 LEU A CA 1
ATOM 693 C C . LEU A 1 84 ? -6.5 43 21.016 1 98.38 84 LEU A C 1
ATOM 695 O O . LEU A 1 84 ? -6.277 44.156 21.328 1 98.38 84 LEU A O 1
ATOM 699 N N . ARG A 1 85 ? -7.617 42.531 20.422 1 98.44 85 ARG A N 1
ATOM 700 C CA . ARG A 1 85 ? -8.688 43.5 20.125 1 98.44 85 ARG A CA 1
ATOM 701 C C . ARG A 1 85 ? -9.172 44.188 21.391 1 98.44 85 ARG A C 1
ATOM 703 O O . ARG A 1 85 ? -9.344 45.406 21.406 1 98.44 85 ARG A O 1
ATOM 710 N N . VAL A 1 86 ? -9.305 43.438 22.484 1 97.81 86 VAL A N 1
ATOM 711 C CA . VAL A 1 86 ? -9.773 44 23.75 1 97.81 86 VAL A CA 1
ATOM 712 C C . VAL A 1 86 ? -8.719 44.938 24.328 1 97.81 86 VAL A C 1
ATOM 714 O O . VAL A 1 86 ? -9.055 46.031 24.828 1 97.81 86 VAL A O 1
ATOM 717 N N . THR A 1 87 ? -7.41 44.531 24.172 1 97.38 87 THR A N 1
ATOM 718 C CA . THR A 1 87 ? -6.32 45.344 24.703 1 97.38 87 THR A CA 1
ATOM 719 C C . THR A 1 87 ? -6.195 46.656 23.906 1 97.38 87 THR A C 1
ATOM 721 O O . THR A 1 87 ? -5.957 47.719 24.5 1 97.38 87 THR A O 1
ATOM 724 N N . GLU A 1 88 ? -6.383 46.625 22.641 1 97.12 88 GLU A N 1
ATOM 725 C CA . GLU A 1 88 ? -6.324 47.812 21.781 1 97.12 88 GLU A CA 1
ATOM 726 C C . GLU A 1 88 ? -7.477 48.75 22.094 1 97.12 88 GLU A C 1
ATOM 728 O O . GLU A 1 88 ? -7.301 49.969 22.078 1 97.12 88 GLU A O 1
ATOM 733 N N . GLN A 1 89 ? -8.68 48.156 22.328 1 96.19 89 GLN A N 1
ATOM 734 C CA . GLN A 1 89 ? -9.82 49 22.688 1 96.19 89 GLN A CA 1
ATOM 735 C C . GLN A 1 89 ? -9.586 49.719 24 1 96.19 89 GLN A C 1
ATOM 737 O O . GLN A 1 89 ? -9.875 50.906 24.125 1 96.19 89 GLN A O 1
ATOM 742 N N . LEU A 1 90 ? -9.023 49.031 24.969 1 93.62 90 LEU A N 1
ATOM 743 C CA . LEU A 1 90 ? -8.711 49.625 26.266 1 93.62 90 LEU A CA 1
ATOM 744 C C . LEU A 1 90 ? -7.648 50.719 26.125 1 93.62 90 LEU A C 1
ATOM 746 O O . LEU A 1 90 ? -7.738 51.75 26.766 1 93.62 90 LEU A O 1
ATOM 750 N N . LEU A 1 91 ? -6.68 50.469 25.281 1 93.69 91 LEU A N 1
ATOM 751 C CA . LEU A 1 91 ? -5.621 51.438 25.016 1 93.69 91 LEU A CA 1
ATOM 752 C C . LEU A 1 91 ? -6.184 52.688 24.391 1 93.69 91 LEU A C 1
ATOM 754 O O . LEU A 1 91 ? -5.84 53.812 24.812 1 93.69 91 LEU A O 1
ATOM 758 N N . SER A 1 92 ? -7.086 52.562 23.469 1 90.69 92 SER A N 1
ATOM 759 C CA . SER A 1 92 ? -7.703 53.688 22.797 1 90.69 92 SER A CA 1
ATOM 760 C C . SER A 1 92 ? -8.578 54.5 23.766 1 90.69 92 SER A C 1
ATOM 762 O O . SER A 1 92 ? -8.594 55.719 23.719 1 90.69 92 SER A O 1
ATOM 764 N N . GLU A 1 93 ? -9.359 53.781 24.594 1 86.38 93 GLU A N 1
ATOM 765 C CA . GLU A 1 93 ? -10.227 54.438 25.578 1 86.38 93 GLU A CA 1
ATOM 766 C C . GLU A 1 93 ? -9.414 55.25 26.578 1 86.38 93 GLU A C 1
ATOM 768 O O . GLU A 1 93 ? -9.82 56.344 26.984 1 86.38 93 GLU A O 1
ATOM 773 N N . LYS A 1 94 ? -8.242 54.812 26.906 1 82.81 94 LYS A N 1
ATOM 774 C CA . LYS A 1 94 ? -7.379 55.5 27.859 1 82.81 94 LYS A CA 1
ATOM 775 C C . LYS A 1 94 ? -6.742 56.75 27.203 1 82.81 94 LYS A C 1
ATOM 777 O O . LYS A 1 94 ? -6.605 57.781 27.859 1 82.81 94 LYS A O 1
ATOM 782 N N . GLU A 1 95 ? -6.363 56.656 25.969 1 84.38 95 GLU A N 1
ATOM 783 C CA . GLU A 1 95 ? -5.801 57.781 25.234 1 84.38 95 GLU A CA 1
ATOM 784 C C . GLU A 1 95 ? -6.824 58.906 25.062 1 84.38 95 GLU A C 1
ATOM 786 O O . GLU A 1 95 ? -6.488 60.094 25.188 1 84.38 95 GLU A O 1
ATOM 791 N N . GLU A 1 96 ? -8.086 58.5 24.781 1 82.12 96 GLU A N 1
ATOM 792 C CA . GLU A 1 96 ? -9.148 59.469 24.625 1 82.12 96 GLU A CA 1
ATOM 793 C C . GLU A 1 96 ? -9.453 60.156 25.953 1 82.12 96 GLU A C 1
ATOM 795 O O . GLU A 1 96 ? -9.711 61.375 26 1 82.12 96 GLU A O 1
ATOM 800 N N . SER A 1 97 ? -9.352 59.469 27.031 1 77.44 97 SER A N 1
ATOM 801 C CA . SER A 1 97 ? -9.586 60.031 28.359 1 77.44 97 SER A CA 1
ATOM 802 C C . SER A 1 97 ? -8.484 61 28.734 1 77.44 97 SER A C 1
ATOM 804 O O . SER A 1 97 ? -8.758 62.031 29.359 1 77.44 97 SER A O 1
ATOM 806 N N . PHE A 1 98 ? -7.281 60.781 28.359 1 76 98 PHE A N 1
ATOM 807 C CA . PHE A 1 98 ? -6.152 61.656 28.625 1 76 98 PHE A CA 1
ATOM 808 C C . PHE A 1 98 ? -6.27 62.938 27.828 1 76 98 PHE A C 1
ATOM 810 O O . PHE A 1 98 ? -5.867 64 28.297 1 76 98 PHE A O 1
ATOM 817 N N . ARG A 1 99 ? -6.805 62.844 26.625 1 79.12 99 ARG A N 1
ATOM 818 C CA . ARG A 1 99 ? -6.93 64 25.75 1 79.12 99 ARG A CA 1
ATOM 819 C C . ARG A 1 99 ? -8.031 64.938 26.25 1 79.12 99 ARG A C 1
ATOM 821 O O . ARG A 1 99 ? -7.941 66.125 26.094 1 79.12 99 ARG A O 1
ATOM 828 N N . LYS A 1 100 ? -8.969 64.375 26.859 1 79.19 100 LYS A N 1
ATOM 829 C CA . LYS A 1 100 ? -10.102 65.188 27.328 1 79.19 100 LYS A CA 1
ATOM 830 C C . LYS A 1 100 ? -9.859 65.688 28.75 1 79.19 100 LYS A C 1
ATOM 832 O O . LYS A 1 100 ? -10.523 66.625 29.203 1 79.19 100 LYS A O 1
ATOM 837 N N . ALA A 1 101 ? -8.836 65.125 29.359 1 67.06 101 ALA A N 1
ATOM 838 C CA . ALA A 1 101 ? -8.523 65.625 30.719 1 67.06 101 ALA A CA 1
ATOM 839 C C . ALA A 1 101 ? -7.555 66.75 30.672 1 67.06 101 ALA A C 1
ATOM 841 O O . ALA A 1 101 ? -6.812 66.938 29.703 1 67.06 101 ALA A O 1
ATOM 842 N N . GLU B 1 1 ? 1.482 -70.938 -30.469 1 74.56 1 GLU B N 1
ATOM 843 C CA . GLU B 1 1 ? 1.299 -70.5 -29.094 1 74.56 1 GLU B CA 1
ATOM 844 C C . GLU B 1 1 ? 2.096 -69.25 -28.812 1 74.56 1 GLU B C 1
ATOM 846 O O . GLU B 1 1 ? 1.539 -68.25 -28.344 1 74.56 1 GLU B O 1
ATOM 851 N N . GLU B 1 2 ? 3.273 -69.125 -29.344 1 77.81 2 GLU B N 1
ATOM 852 C CA . GLU B 1 2 ? 4.176 -68 -29.094 1 77.81 2 GLU B CA 1
ATOM 853 C C . GLU B 1 2 ? 3.721 -66.75 -29.828 1 77.81 2 GLU B C 1
ATOM 855 O O . GLU B 1 2 ? 3.771 -65.688 -29.281 1 77.81 2 GLU B O 1
ATOM 860 N N . TYR B 1 3 ? 3.195 -67 -30.953 1 79.88 3 TYR B N 1
ATOM 861 C CA . TYR B 1 3 ? 2.727 -65.875 -31.766 1 79.88 3 TYR B CA 1
ATOM 862 C C . TYR B 1 3 ? 1.521 -65.188 -31.109 1 79.88 3 TYR B C 1
ATOM 864 O O . TYR B 1 3 ? 1.453 -63.938 -31.031 1 79.88 3 TYR B O 1
ATOM 872 N N . LYS B 1 4 ? 0.612 -65.875 -30.656 1 84.25 4 LYS B N 1
ATOM 873 C CA . LYS B 1 4 ? -0.608 -65.375 -30.031 1 84.25 4 LYS B CA 1
ATOM 874 C C . LYS B 1 4 ? -0.292 -64.562 -28.781 1 84.25 4 LYS B C 1
ATOM 876 O O . LYS B 1 4 ? -0.931 -63.531 -28.531 1 84.25 4 LYS B O 1
ATOM 881 N N . GLN B 1 5 ? 0.719 -65 -28.125 1 88.88 5 GLN B N 1
ATOM 882 C CA . GLN B 1 5 ? 1.122 -64.312 -26.906 1 88.88 5 GLN B CA 1
ATOM 883 C C . GLN B 1 5 ? 1.739 -62.938 -27.203 1 88.88 5 GLN B C 1
ATOM 885 O O . GLN B 1 5 ? 1.395 -61.938 -26.578 1 88.88 5 GLN B O 1
ATOM 890 N N . VAL B 1 6 ? 2.529 -62.969 -28.188 1 88.25 6 VAL B N 1
ATOM 891 C CA . VAL B 1 6 ? 3.221 -61.719 -28.547 1 88.25 6 VAL B CA 1
ATOM 892 C C . VAL B 1 6 ? 2.221 -60.719 -29.125 1 88.25 6 VAL B C 1
ATOM 894 O O . VAL B 1 6 ? 2.322 -59.531 -28.859 1 88.25 6 VAL B O 1
ATOM 897 N N . ASP B 1 7 ? 1.333 -61.219 -29.953 1 88.69 7 ASP B N 1
ATOM 898 C CA . ASP B 1 7 ? 0.269 -60.375 -30.5 1 88.69 7 ASP B CA 1
ATOM 899 C C . ASP B 1 7 ? -0.559 -59.75 -29.375 1 88.69 7 ASP B C 1
ATOM 901 O O . ASP B 1 7 ? -0.919 -58.562 -29.453 1 88.69 7 ASP B O 1
ATOM 905 N N . SER B 1 8 ? -0.878 -60.438 -28.375 1 90.5 8 SER B N 1
ATOM 906 C CA . SER B 1 8 ? -1.61 -59.969 -27.219 1 90.5 8 SER B CA 1
ATOM 907 C C . SER B 1 8 ? -0.813 -58.906 -26.453 1 90.5 8 SER B C 1
ATOM 909 O O . SER B 1 8 ? -1.36 -57.875 -26.062 1 90.5 8 SER B O 1
ATOM 911 N N . TRP B 1 9 ? 0.429 -59.219 -26.297 1 91.19 9 TRP B N 1
ATOM 912 C CA . TRP B 1 9 ? 1.303 -58.281 -25.625 1 91.19 9 TRP B CA 1
ATOM 913 C C . TRP B 1 9 ? 1.384 -56.969 -26.406 1 91.19 9 TRP B C 1
ATOM 915 O O . TRP B 1 9 ? 1.378 -55.875 -25.812 1 91.19 9 TRP B O 1
ATOM 925 N N . PHE B 1 10 ? 1.537 -57.094 -27.625 1 91 10 PHE B N 1
ATOM 926 C CA . PHE B 1 10 ? 1.596 -55.906 -28.484 1 91 10 PHE B CA 1
ATOM 927 C C . PHE B 1 10 ? 0.326 -55.094 -28.359 1 91 10 PHE B C 1
ATOM 929 O O . PHE B 1 10 ? 0.391 -53.844 -28.219 1 91 10 PHE B O 1
ATOM 936 N N . ASN B 1 11 ? -0.806 -55.719 -28.484 1 94.5 11 ASN B N 1
ATOM 937 C CA . ASN B 1 11 ? -2.08 -55.031 -28.344 1 94.5 11 ASN B CA 1
ATOM 938 C C . ASN B 1 11 ? -2.205 -54.344 -26.984 1 94.5 11 ASN B C 1
ATOM 940 O O . ASN B 1 11 ? -2.686 -53.219 -26.891 1 94.5 11 ASN B O 1
ATOM 944 N N . GLU B 1 12 ? -1.725 -55.031 -25.984 1 94.75 12 GLU B N 1
ATOM 945 C CA . GLU B 1 12 ? -1.725 -54.438 -24.641 1 94.75 12 GLU B CA 1
ATOM 946 C C . GLU B 1 12 ? -0.831 -53.188 -24.578 1 94.75 12 GLU B C 1
ATOM 948 O O . GLU B 1 12 ? -1.191 -52.188 -23.969 1 94.75 12 GLU B O 1
ATOM 953 N N . CYS B 1 13 ? 0.283 -53.25 -25.219 1 93.75 13 CYS B N 1
ATOM 954 C CA . CYS B 1 13 ? 1.217 -52.125 -25.25 1 93.75 13 CYS B CA 1
ATOM 955 C C . CYS B 1 13 ? 0.597 -50.938 -25.969 1 93.75 13 CYS B C 1
ATOM 957 O O . CYS B 1 13 ? 0.73 -49.812 -25.516 1 93.75 13 CYS B O 1
ATOM 959 N N . LYS B 1 14 ? -0.1 -51.25 -27.047 1 95.25 14 LYS B N 1
ATOM 960 C CA . LYS B 1 14 ? -0.751 -50.188 -27.812 1 95.25 14 LYS B CA 1
ATOM 961 C C . LYS B 1 14 ? -1.78 -49.438 -26.953 1 95.25 14 LYS B C 1
ATOM 963 O O . LYS B 1 14 ? -1.843 -48.219 -26.969 1 95.25 14 LYS B O 1
ATOM 968 N N . VAL B 1 15 ? -2.51 -50.188 -26.234 1 95.88 15 VAL B N 1
ATOM 969 C CA . VAL B 1 15 ? -3.551 -49.594 -25.391 1 95.88 15 VAL B CA 1
ATOM 970 C C . VAL B 1 15 ? -2.912 -48.781 -24.281 1 95.88 15 VAL B C 1
ATOM 972 O O . VAL B 1 15 ? -3.354 -47.656 -24.016 1 95.88 15 VAL B O 1
ATOM 975 N N . LYS B 1 16 ? -1.87 -49.312 -23.656 1 96.94 16 LYS B N 1
ATOM 976 C CA . LYS B 1 16 ? -1.168 -48.562 -22.594 1 96.94 16 LYS B CA 1
ATOM 977 C C . LYS B 1 16 ? -0.575 -47.281 -23.125 1 96.94 16 LYS B C 1
ATOM 979 O O . LYS B 1 16 ? -0.62 -46.25 -22.453 1 96.94 16 LYS B O 1
ATOM 984 N N . LEU B 1 17 ? -0.017 -47.375 -24.266 1 97.19 17 LEU B N 1
ATOM 985 C CA . LEU B 1 17 ? 0.574 -46.219 -24.906 1 97.19 17 LEU B CA 1
ATOM 986 C C . LEU B 1 17 ? -0.481 -45.125 -25.141 1 97.19 17 LEU B C 1
ATOM 988 O O . LEU B 1 17 ? -0.258 -43.969 -24.844 1 97.19 17 LEU B O 1
ATOM 992 N N . GLU B 1 18 ? -1.609 -45.531 -25.703 1 96.31 18 GLU B N 1
ATOM 993 C CA . GLU B 1 18 ? -2.701 -44.594 -25.969 1 96.31 18 GLU B CA 1
ATOM 994 C C . GLU B 1 18 ? -3.164 -43.906 -24.688 1 96.31 18 GLU B C 1
ATOM 996 O O . GLU B 1 18 ? -3.4 -42.688 -24.672 1 96.31 18 GLU B O 1
ATOM 1001 N N . VAL B 1 19 ? -3.355 -44.625 -23.609 1 96.56 19 VAL B N 1
ATOM 1002 C CA . VAL B 1 19 ? -3.789 -44.125 -22.328 1 96.56 19 VAL B CA 1
ATOM 1003 C C . VAL B 1 19 ? -2.742 -43.156 -21.781 1 96.56 19 VAL B C 1
ATOM 1005 O O . VAL B 1 19 ? -3.086 -42.094 -21.266 1 96.56 19 VAL B O 1
ATOM 1008 N N . THR B 1 20 ? -1.479 -43.531 -21.906 1 97.06 20 THR B N 1
ATOM 1009 C CA . THR B 1 20 ? -0.382 -42.719 -21.422 1 97.06 20 THR B CA 1
ATOM 1010 C C . THR B 1 20 ? -0.304 -41.406 -22.188 1 97.06 20 THR B C 1
ATOM 1012 O O . THR B 1 20 ? -0.088 -40.344 -21.594 1 97.06 20 THR B O 1
ATOM 1015 N N . GLU B 1 21 ? -0.481 -41.469 -23.438 1 96.44 21 GLU B N 1
ATOM 1016 C CA . GLU B 1 21 ? -0.478 -40.25 -24.266 1 96.44 21 GLU B CA 1
ATOM 1017 C C . GLU B 1 21 ? -1.641 -39.344 -23.906 1 96.44 21 GLU B C 1
ATOM 1019 O O . GLU B 1 21 ? -1.486 -38.125 -23.891 1 96.44 21 GLU B O 1
ATOM 1024 N N . ARG B 1 22 ? -2.76 -39.844 -23.625 1 96.31 22 ARG B N 1
ATOM 1025 C CA . ARG B 1 22 ? -3.914 -39.062 -23.188 1 96.31 22 ARG B CA 1
ATO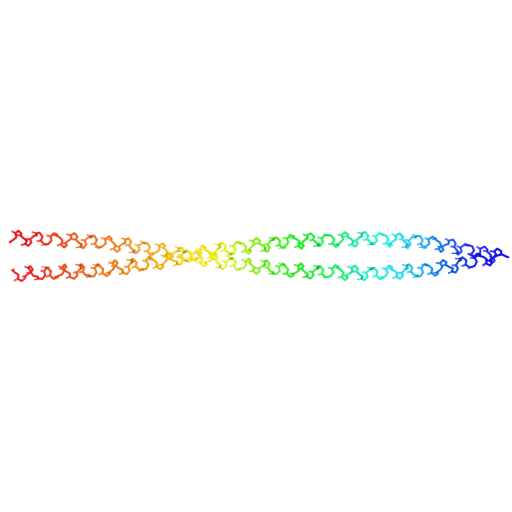M 1026 C C . ARG B 1 22 ? -3.643 -38.375 -21.859 1 96.31 22 ARG B C 1
ATOM 1028 O O . ARG B 1 22 ? -4.062 -37.25 -21.641 1 96.31 22 ARG B O 1
ATOM 1035 N N . LYS B 1 23 ? -2.957 -39.094 -21 1 96.5 23 LYS B N 1
ATOM 1036 C CA . LYS B 1 23 ? -2.578 -38.531 -19.719 1 96.5 23 LYS B CA 1
ATOM 1037 C C . LYS B 1 23 ? -1.691 -37.312 -19.891 1 96.5 23 LYS B C 1
ATOM 1039 O O . LYS B 1 23 ? -1.805 -36.344 -19.141 1 96.5 23 LYS B O 1
ATOM 1044 N N . ILE B 1 24 ? -0.841 -37.344 -20.828 1 96.69 24 ILE B N 1
ATOM 1045 C CA . ILE B 1 24 ? 0.043 -36.25 -21.109 1 96.69 24 ILE B CA 1
ATOM 1046 C C . ILE B 1 24 ? -0.786 -35 -21.5 1 96.69 24 ILE B C 1
ATOM 1048 O O . ILE B 1 24 ? -0.538 -33.906 -21 1 96.69 24 ILE B O 1
ATOM 1052 N N . ASP B 1 25 ? -1.724 -35.281 -22.375 1 95.75 25 ASP B N 1
ATOM 1053 C CA . ASP B 1 25 ? -2.59 -34.188 -22.812 1 95.75 25 ASP B CA 1
ATOM 1054 C C . ASP B 1 25 ? -3.367 -33.594 -21.641 1 95.75 25 ASP B C 1
ATOM 1056 O O . ASP B 1 25 ? -3.477 -32.375 -21.531 1 95.75 25 ASP B O 1
ATOM 1060 N N . GLU B 1 26 ? -3.949 -34.438 -20.828 1 95.69 26 GLU B N 1
ATOM 1061 C CA . GLU B 1 26 ? -4.711 -34 -19.656 1 95.69 26 GLU B CA 1
ATOM 1062 C C . GLU B 1 26 ? -3.838 -33.188 -18.703 1 95.69 26 GLU B C 1
ATOM 1064 O O . GLU B 1 26 ? -4.27 -32.156 -18.172 1 95.69 26 GLU B O 1
ATOM 1069 N N . MET B 1 27 ? -2.641 -33.594 -18.516 1 94.69 27 MET B N 1
ATOM 1070 C CA . MET B 1 27 ? -1.712 -32.938 -17.625 1 94.69 27 MET B CA 1
ATOM 1071 C C . MET B 1 27 ? -1.325 -31.547 -18.172 1 94.69 27 MET B C 1
ATOM 1073 O O . MET B 1 27 ? -1.197 -30.594 -17.406 1 94.69 27 MET B O 1
ATOM 1077 N N . ALA B 1 28 ? -1.076 -31.531 -19.438 1 95.31 28 ALA B N 1
ATOM 1078 C CA . ALA B 1 28 ? -0.745 -30.266 -20.078 1 95.31 28 ALA B CA 1
ATOM 1079 C C . ALA B 1 28 ? -1.847 -29.234 -19.859 1 95.31 28 ALA B C 1
ATOM 1081 O O . ALA B 1 28 ? -1.563 -28.062 -19.578 1 95.31 28 ALA B O 1
ATOM 1082 N N . GLU B 1 29 ? -3.084 -29.641 -19.984 1 95.44 29 GLU B N 1
ATOM 1083 C CA . GLU B 1 29 ? -4.223 -28.75 -19.766 1 95.44 29 GLU B CA 1
ATOM 1084 C C . GLU B 1 29 ? -4.309 -28.297 -18.312 1 95.44 29 GLU B C 1
ATOM 1086 O O . GLU B 1 29 ? -4.527 -27.109 -18.047 1 95.44 29 GLU B O 1
ATOM 1091 N N . GLU B 1 30 ? -4.078 -29.25 -17.391 1 94.69 30 GLU B N 1
ATOM 1092 C CA . GLU B 1 30 ? -4.09 -28.922 -15.969 1 94.69 30 GLU B CA 1
ATOM 1093 C C . GLU B 1 30 ? -3.002 -27.906 -15.625 1 94.69 30 GLU B C 1
ATOM 1095 O O . GLU B 1 30 ? -3.229 -27 -14.836 1 94.69 30 GLU B O 1
ATOM 1100 N N . PHE B 1 31 ? -1.866 -28.078 -16.188 1 94.12 31 PHE B N 1
ATOM 1101 C CA . PHE B 1 31 ? -0.739 -27.188 -15.992 1 94.12 31 PHE B CA 1
ATOM 1102 C C . PHE B 1 31 ? -1.087 -25.766 -16.453 1 94.12 31 PHE B C 1
ATOM 1104 O O . PHE B 1 31 ? -0.849 -24.797 -15.727 1 94.12 31 PHE B O 1
ATOM 1111 N N . ARG B 1 32 ? -1.666 -25.672 -17.578 1 95.25 32 ARG B N 1
ATOM 1112 C CA . ARG B 1 32 ? -2.025 -24.375 -18.141 1 95.25 32 ARG B CA 1
ATOM 1113 C C . ARG B 1 32 ? -3.049 -23.656 -17.266 1 95.25 32 ARG B C 1
ATOM 1115 O O . ARG B 1 32 ? -2.92 -22.469 -17 1 95.25 32 ARG B O 1
ATOM 1122 N N . GLU B 1 33 ? -3.986 -24.453 -16.875 1 95 33 GLU B N 1
ATOM 1123 C CA . GLU B 1 33 ? -5.027 -23.875 -16.031 1 95 33 GLU B CA 1
ATOM 1124 C C . GLU B 1 33 ? -4.461 -23.422 -14.688 1 95 33 GLU B C 1
ATOM 1126 O O . GLU B 1 33 ? -4.828 -22.375 -14.172 1 95 33 GLU B O 1
ATOM 1131 N N . GLY B 1 34 ? -3.59 -24.297 -14.109 1 93.88 34 GLY B N 1
ATOM 1132 C CA . GLY B 1 34 ? -2.957 -23.969 -12.844 1 93.88 34 GLY B CA 1
ATOM 1133 C C . GLY B 1 34 ? -2.119 -22.703 -12.898 1 93.88 34 GLY B C 1
ATOM 1134 O O . GLY B 1 34 ? -2.246 -21.828 -12.039 1 93.88 34 GLY B O 1
ATOM 1135 N N . ILE B 1 35 ? -1.354 -22.547 -13.898 1 94.31 35 ILE B N 1
ATOM 1136 C CA . ILE B 1 35 ? -0.503 -21.375 -14.086 1 94.31 35 ILE B CA 1
ATOM 1137 C C . ILE B 1 35 ? -1.367 -20.156 -14.344 1 94.31 35 ILE B C 1
ATOM 1139 O O . ILE B 1 35 ? -1.098 -19.078 -13.812 1 94.31 35 ILE B O 1
ATOM 1143 N N . GLY B 1 36 ? -2.363 -20.328 -15.195 1 95.75 36 GLY B N 1
ATOM 1144 C CA . GLY B 1 36 ? -3.271 -19.234 -15.508 1 95.75 36 GLY B CA 1
ATOM 1145 C C . GLY B 1 36 ? -3.975 -18.688 -14.281 1 95.75 36 GLY B C 1
ATOM 1146 O O . GLY B 1 36 ? -4.125 -17.469 -14.148 1 95.75 36 GLY B O 1
ATOM 1147 N N . SER B 1 37 ? -4.371 -19.578 -13.43 1 95 37 SER B N 1
ATOM 1148 C CA . SER B 1 37 ? -5.027 -19.172 -12.195 1 95 37 SER B CA 1
ATOM 1149 C C . SER B 1 37 ? -4.086 -18.359 -11.305 1 95 37 SER B C 1
ATOM 1151 O O . SER B 1 37 ? -4.469 -17.328 -10.773 1 95 37 SER B O 1
ATOM 1153 N N . LYS B 1 38 ? -2.871 -18.766 -11.227 1 96.38 38 LYS B N 1
ATOM 1154 C CA . LYS B 1 38 ? -1.88 -18.047 -10.438 1 96.38 38 LYS B CA 1
ATOM 1155 C C . LYS B 1 38 ? -1.544 -16.688 -11.07 1 96.38 38 LYS B C 1
ATOM 1157 O O . LYS B 1 38 ? -1.326 -15.703 -10.367 1 96.38 38 LYS B O 1
ATOM 1162 N N . ASP B 1 39 ? -1.506 -16.672 -12.367 1 96.88 39 ASP B N 1
ATOM 1163 C CA . ASP B 1 39 ? -1.256 -15.414 -13.078 1 96.88 39 ASP B CA 1
ATOM 1164 C C . ASP B 1 39 ? -2.316 -14.375 -12.742 1 96.88 39 ASP B C 1
ATOM 1166 O O . ASP B 1 39 ? -2.004 -13.188 -12.578 1 96.88 39 ASP B O 1
ATOM 1170 N N . GLN B 1 40 ? -3.494 -14.797 -12.703 1 97.69 40 GLN B N 1
ATOM 1171 C CA . GLN B 1 40 ? -4.578 -13.875 -12.367 1 97.69 40 GLN B CA 1
ATOM 1172 C C . GLN B 1 40 ? -4.418 -13.336 -10.953 1 97.69 40 GLN B C 1
ATOM 1174 O O . GLN B 1 40 ? -4.617 -12.141 -10.711 1 97.69 40 GLN B O 1
ATOM 1179 N N . ILE B 1 41 ? -4.051 -14.148 -10 1 98.19 41 ILE B N 1
ATOM 1180 C CA . ILE B 1 41 ? -3.832 -13.727 -8.625 1 98.19 41 ILE B CA 1
ATOM 1181 C C . ILE B 1 41 ? -2.697 -12.703 -8.57 1 98.19 41 ILE B C 1
ATOM 1183 O O . ILE B 1 41 ? -2.812 -11.672 -7.902 1 98.19 41 ILE B O 1
ATOM 1187 N N . VAL B 1 42 ? -1.636 -12.984 -9.25 1 98.62 42 VAL B N 1
ATOM 1188 C CA . VAL B 1 42 ? -0.488 -12.086 -9.312 1 98.62 42 VAL B CA 1
ATOM 1189 C C . VAL B 1 42 ? -0.922 -10.727 -9.859 1 98.62 42 VAL B C 1
ATOM 1191 O O . VAL B 1 42 ? -0.596 -9.68 -9.281 1 98.62 42 VAL B O 1
ATOM 1194 N N . THR B 1 43 ? -1.683 -10.766 -10.938 1 98.5 43 THR B N 1
ATOM 1195 C CA . THR B 1 43 ? -2.156 -9.531 -11.547 1 98.5 43 THR B CA 1
ATOM 1196 C C . THR B 1 43 ? -3.008 -8.734 -10.562 1 98.5 43 THR B C 1
ATOM 1198 O O . THR B 1 43 ? -2.861 -7.516 -10.453 1 98.5 43 THR B O 1
ATOM 1201 N N . ASP B 1 44 ? -3.873 -9.383 -9.844 1 98.62 44 ASP B N 1
ATOM 1202 C CA . ASP B 1 44 ? -4.73 -8.727 -8.867 1 98.62 44 ASP B CA 1
ATOM 1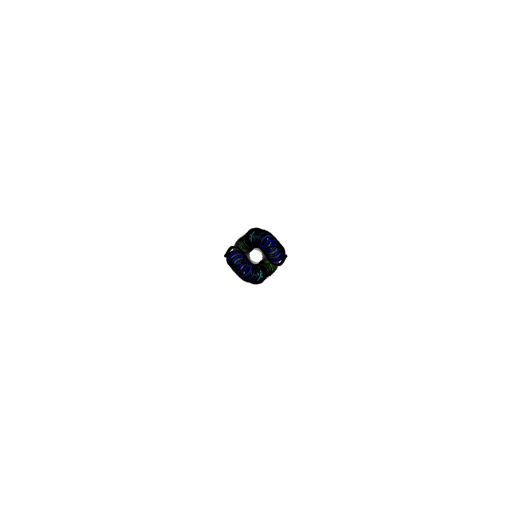203 C C . ASP B 1 44 ? -3.906 -8.086 -7.75 1 98.62 44 ASP B C 1
ATOM 1205 O O . ASP B 1 44 ? -4.18 -6.957 -7.336 1 98.62 44 ASP B O 1
ATOM 1209 N N . LEU B 1 45 ? -2.936 -8.766 -7.301 1 98.81 45 LEU B N 1
ATOM 1210 C CA . LEU B 1 45 ? -2.082 -8.258 -6.234 1 98.81 45 LEU B CA 1
ATOM 1211 C C . LEU B 1 45 ? -1.239 -7.086 -6.719 1 98.81 45 LEU B C 1
ATOM 1213 O O . LEU B 1 45 ? -1.033 -6.117 -5.984 1 98.81 45 LEU B O 1
ATOM 1217 N N . GLU B 1 46 ? -0.786 -7.176 -7.922 1 98.81 46 GLU B N 1
ATOM 1218 C CA . GLU B 1 46 ? -0.043 -6.062 -8.508 1 98.81 46 GLU B CA 1
ATOM 1219 C C . GLU B 1 46 ? -0.9 -4.805 -8.57 1 98.81 46 GLU B C 1
ATOM 1221 O O . GLU B 1 46 ? -0.42 -3.703 -8.289 1 98.81 46 GLU B O 1
ATOM 1226 N N . HIS B 1 47 ? -2.094 -4.953 -8.977 1 98.75 47 HIS B N 1
ATOM 1227 C CA . HIS B 1 47 ? -3.01 -3.816 -9.008 1 98.75 47 HIS B CA 1
ATOM 1228 C C . HIS B 1 47 ? -3.234 -3.248 -7.613 1 98.75 47 HIS B C 1
ATOM 1230 O O . HIS B 1 47 ? -3.318 -2.031 -7.441 1 98.75 47 HIS B O 1
ATOM 1236 N N . GLN B 1 48 ? -3.371 -4.141 -6.668 1 98.88 48 GLN B N 1
ATOM 1237 C CA . GLN B 1 48 ? -3.549 -3.689 -5.289 1 98.88 48 GLN B CA 1
ATOM 1238 C C . GLN B 1 48 ? -2.338 -2.895 -4.812 1 98.88 48 GLN B C 1
ATOM 1240 O O . GLN B 1 48 ? -2.486 -1.86 -4.156 1 98.88 48 GLN B O 1
ATOM 1245 N N . VAL B 1 49 ? -1.202 -3.348 -5.109 1 98.94 49 VAL B N 1
ATOM 1246 C CA . VAL B 1 49 ? 0.035 -2.662 -4.754 1 98.94 49 VAL B CA 1
ATOM 1247 C C . VAL B 1 49 ? 0.051 -1.266 -5.371 1 98.94 49 VAL B C 1
ATOM 1249 O O . VAL B 1 49 ? 0.35 -0.282 -4.688 1 98.94 49 VAL B O 1
ATOM 1252 N N . GLU B 1 50 ? -0.284 -1.181 -6.609 1 98.75 50 GLU B N 1
ATOM 1253 C CA . GLU B 1 50 ? -0.305 0.112 -7.285 1 98.75 50 GLU B CA 1
ATOM 1254 C C . GLU B 1 50 ? -1.314 1.058 -6.641 1 98.75 50 GLU B C 1
ATOM 1256 O O . GLU B 1 50 ? -1.037 2.246 -6.469 1 98.75 50 GLU B O 1
ATOM 1261 N N . ASP B 1 51 ? -2.43 0.559 -6.375 1 98.69 51 ASP B N 1
ATOM 1262 C CA . ASP B 1 51 ? -3.455 1.36 -5.715 1 98.69 51 ASP B CA 1
ATOM 1263 C C . ASP B 1 51 ? -2.963 1.879 -4.367 1 98.69 51 ASP B C 1
ATOM 1265 O O . ASP B 1 51 ? -3.129 3.059 -4.051 1 98.69 51 ASP B O 1
ATOM 1269 N N . LEU B 1 52 ? -2.371 1.042 -3.611 1 98.88 52 LEU B N 1
ATOM 1270 C CA . LEU B 1 52 ? -1.887 1.412 -2.285 1 98.88 52 LEU B CA 1
ATOM 1271 C C . LEU B 1 52 ? -0.747 2.42 -2.385 1 98.88 52 LEU B C 1
ATOM 1273 O O . LEU B 1 52 ? -0.646 3.334 -1.562 1 98.88 52 LEU B O 1
ATOM 1277 N N . LYS B 1 53 ? 0.047 2.227 -3.428 1 98.88 53 LYS B N 1
ATOM 1278 C CA . LYS B 1 53 ? 1.1 3.211 -3.664 1 98.88 53 LYS B CA 1
ATOM 1279 C C . LYS B 1 53 ? 0.508 4.582 -3.979 1 98.88 53 LYS B C 1
ATOM 1281 O O . LYS B 1 53 ? 1.005 5.602 -3.5 1 98.88 53 LYS B O 1
ATOM 1286 N N . ARG B 1 54 ? -0.518 4.605 -4.77 1 98.81 54 ARG B N 1
ATOM 1287 C CA . ARG B 1 54 ? -1.197 5.852 -5.094 1 98.81 54 ARG B CA 1
ATOM 1288 C C . ARG B 1 54 ? -1.819 6.48 -3.852 1 98.81 54 ARG B C 1
ATOM 1290 O O . ARG B 1 54 ? -1.703 7.688 -3.635 1 98.81 54 ARG B O 1
ATOM 1297 N N . ASP B 1 55 ? -2.438 5.676 -3.053 1 98.62 55 ASP B N 1
ATOM 1298 C CA . ASP B 1 55 ? -3.043 6.156 -1.814 1 98.62 55 ASP B CA 1
ATO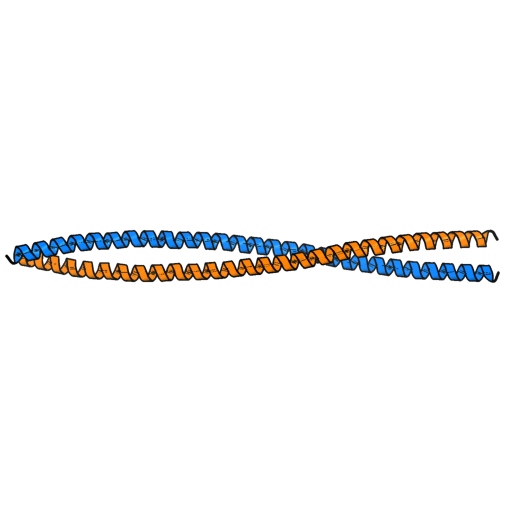M 1299 C C . ASP B 1 55 ? -1.987 6.742 -0.878 1 98.62 55 ASP B C 1
ATOM 1301 O O . ASP B 1 55 ? -2.221 7.766 -0.231 1 98.62 55 ASP B O 1
ATOM 1305 N N . LEU B 1 56 ? -0.893 6.094 -0.833 1 98.75 56 LEU B N 1
ATOM 1306 C CA . LEU B 1 56 ? 0.193 6.555 0.025 1 98.75 56 LEU B CA 1
ATOM 1307 C C . LEU B 1 56 ? 0.726 7.902 -0.448 1 98.75 56 LEU B C 1
ATOM 1309 O O . LEU B 1 56 ? 0.999 8.789 0.365 1 98.75 56 LEU B O 1
ATOM 1313 N N . GLU B 1 57 ? 0.868 7.957 -1.695 1 98.5 57 GLU B N 1
ATOM 1314 C CA . GLU B 1 57 ? 1.294 9.234 -2.262 1 98.5 57 GLU B CA 1
ATOM 1315 C C . GLU B 1 57 ? 0.292 10.344 -1.945 1 98.5 57 GLU B C 1
ATOM 1317 O O . GLU B 1 57 ? 0.68 11.453 -1.573 1 98.5 57 GLU B O 1
ATOM 1322 N N . GLU B 1 58 ? -0.946 10.133 -2.092 1 98.25 58 GLU B N 1
ATOM 1323 C CA . GLU B 1 58 ? -1.997 11.102 -1.796 1 98.25 58 GLU B CA 1
ATOM 1324 C C . GLU B 1 58 ? -1.985 11.492 -0.322 1 98.25 58 GLU B C 1
ATOM 1326 O O . GLU B 1 58 ? -2.102 12.672 0.01 1 98.25 58 GLU B O 1
ATOM 1331 N N . LYS B 1 59 ? -1.797 10.477 0.48 1 98.5 59 LYS B N 1
ATOM 1332 C CA . LYS B 1 59 ? -1.707 10.766 1.908 1 98.5 59 LYS B CA 1
ATOM 1333 C C . LYS B 1 59 ? -0.458 11.578 2.227 1 98.5 59 LYS B C 1
ATOM 1335 O O . LYS B 1 59 ? -0.471 12.422 3.131 1 98.5 59 LYS B O 1
ATOM 1340 N N . GLY B 1 60 ? 0.577 11.289 1.591 1 98.31 60 GLY B N 1
ATOM 1341 C CA . GLY B 1 60 ? 1.782 12.086 1.737 1 98.31 60 GLY B CA 1
ATOM 1342 C C . GLY B 1 60 ? 1.574 13.547 1.382 1 98.31 60 GLY B C 1
ATOM 1343 O O . GLY B 1 60 ? 2.07 14.438 2.076 1 98.31 60 GLY B O 1
ATOM 1344 N N . ASP B 1 61 ? 0.888 13.781 0.354 1 98.25 61 ASP B N 1
ATOM 1345 C CA . ASP B 1 61 ? 0.575 15.141 -0.069 1 98.25 61 ASP B CA 1
ATOM 1346 C C . ASP B 1 61 ? -0.303 15.844 0.96 1 98.25 61 ASP B C 1
ATOM 1348 O O . ASP B 1 61 ? -0.091 17.016 1.261 1 98.25 61 ASP B O 1
ATOM 1352 N N . GLU B 1 62 ? -1.263 15.133 1.417 1 98.69 62 GLU B N 1
ATOM 1353 C CA . GLU B 1 62 ? -2.119 15.672 2.471 1 98.69 62 GLU B CA 1
ATOM 1354 C C . GLU B 1 62 ? -1.302 16.062 3.697 1 98.69 62 GLU B C 1
ATOM 1356 O O . GLU B 1 62 ? -1.486 17.156 4.25 1 98.69 62 GLU B O 1
ATOM 1361 N N . THR B 1 63 ? -0.452 15.25 4.082 1 98.81 63 THR B N 1
ATOM 1362 C CA . THR B 1 63 ? 0.42 15.5 5.227 1 98.81 63 THR B CA 1
ATOM 1363 C C . THR B 1 63 ? 1.29 16.734 4.992 1 98.81 63 THR B C 1
ATOM 1365 O O . THR B 1 63 ? 1.439 17.562 5.883 1 98.81 63 THR B O 1
ATOM 1368 N N . SER B 1 64 ? 1.847 16.859 3.844 1 98.56 64 SER B N 1
ATOM 1369 C CA . SER B 1 64 ? 2.686 18 3.494 1 98.56 64 SER B CA 1
ATOM 1370 C C . SER B 1 64 ? 1.904 19.297 3.578 1 98.56 64 SER B C 1
ATOM 1372 O O . SER B 1 64 ? 2.416 20.312 4.082 1 98.56 64 SER B O 1
ATOM 1374 N N . THR B 1 65 ? 0.705 19.25 3.092 1 98.75 65 THR B N 1
ATOM 1375 C CA . THR B 1 65 ? -0.164 20.422 3.131 1 98.75 65 THR B CA 1
ATOM 1376 C C . THR B 1 65 ? -0.479 20.812 4.57 1 98.75 65 THR B C 1
ATOM 1378 O O . THR B 1 65 ? -0.431 22 4.922 1 98.75 65 THR B O 1
ATOM 1381 N N . LEU B 1 66 ? -0.714 19.891 5.391 1 98.81 66 LEU B N 1
ATOM 1382 C CA . LEU B 1 66 ? -1.043 20.141 6.789 1 98.81 66 LEU B CA 1
ATOM 1383 C C . LEU B 1 66 ? 0.17 20.672 7.547 1 98.81 66 LEU B C 1
ATOM 1385 O O . LEU B 1 66 ? 0.037 21.562 8.398 1 98.81 66 LEU B O 1
ATOM 1389 N N . LEU B 1 67 ? 1.326 20.125 7.184 1 98.81 67 LEU B N 1
ATOM 1390 C CA . LEU B 1 67 ? 2.553 20.609 7.805 1 98.81 67 LEU B CA 1
ATOM 1391 C C . LEU B 1 67 ? 2.779 22.094 7.484 1 98.81 67 LEU B C 1
ATOM 1393 O O . LEU B 1 67 ? 3.16 22.875 8.359 1 98.81 67 LEU B O 1
ATOM 1397 N N . GLU B 1 68 ? 2.494 22.438 6.301 1 98.69 68 GLU B N 1
ATOM 1398 C CA . GLU B 1 68 ? 2.611 23.844 5.906 1 98.69 68 GLU B CA 1
ATOM 1399 C C . GLU B 1 68 ? 1.598 24.719 6.645 1 98.69 68 GLU B C 1
ATOM 1401 O O . GLU B 1 68 ? 1.916 25.828 7.062 1 98.69 68 GLU B O 1
ATOM 1406 N N . ASN B 1 69 ? 0.444 24.234 6.836 1 98.88 69 ASN B N 1
ATOM 1407 C CA . ASN B 1 69 ? -0.584 24.953 7.582 1 98.88 69 ASN B CA 1
ATOM 1408 C C . ASN B 1 69 ? -0.174 25.172 9.039 1 98.88 69 ASN B C 1
ATOM 1410 O O . ASN B 1 69 ? -0.347 26.266 9.578 1 98.88 69 ASN B O 1
ATOM 1414 N N . VAL B 1 70 ? 0.399 24.125 9.594 1 98.94 70 VAL B N 1
ATOM 1415 C CA . VAL B 1 70 ? 0.874 24.219 10.969 1 98.94 70 VAL B CA 1
ATOM 1416 C C . VAL B 1 70 ? 1.943 25.312 11.078 1 98.94 70 VAL B C 1
ATOM 1418 O O . VAL B 1 70 ? 1.866 26.188 11.945 1 98.94 70 VAL B O 1
ATOM 1421 N N . ARG B 1 71 ? 2.848 25.297 10.164 1 98.88 71 ARG B N 1
ATOM 1422 C CA . ARG B 1 71 ? 3.936 26.266 10.164 1 98.88 71 ARG B CA 1
ATOM 1423 C C . ARG B 1 71 ? 3.4 27.688 10.031 1 98.88 71 ARG B C 1
ATOM 1425 O O . ARG B 1 71 ? 3.83 28.594 10.75 1 98.88 71 ARG B O 1
ATOM 1432 N N . ASN B 1 72 ? 2.422 27.859 9.188 1 98.81 72 ASN B N 1
ATOM 1433 C CA . ASN B 1 72 ? 1.834 29.172 8.953 1 98.81 72 ASN B CA 1
ATOM 1434 C C . ASN B 1 72 ? 1.078 29.672 10.18 1 98.81 72 ASN B C 1
ATOM 1436 O O . ASN B 1 72 ? 1.192 30.844 10.547 1 98.81 72 ASN B O 1
ATOM 1440 N N . LEU B 1 73 ? 0.401 28.828 10.797 1 98.94 73 LEU B N 1
ATOM 1441 C CA . LEU B 1 73 ? -0.39 29.188 11.961 1 98.94 73 LEU B CA 1
ATOM 1442 C C . LEU B 1 73 ? 0.512 29.516 13.148 1 98.94 73 LEU B C 1
ATOM 1444 O O . LEU B 1 73 ? 0.226 30.438 13.914 1 98.94 73 LEU B O 1
ATOM 1448 N N . GLU B 1 74 ? 1.639 28.828 13.203 1 98.88 74 GLU B N 1
ATOM 1449 C CA . GLU B 1 74 ? 2.602 29.125 14.258 1 98.88 74 GLU B CA 1
ATOM 1450 C C . GLU B 1 74 ? 3.199 30.516 14.094 1 98.88 74 GLU B C 1
ATOM 1452 O O . GLU B 1 74 ? 3.375 31.25 15.07 1 98.88 74 GLU B O 1
ATOM 1457 N N . VAL B 1 75 ? 3.424 30.812 12.93 1 98.88 75 VAL B N 1
ATOM 1458 C CA . VAL B 1 75 ? 3.984 32.125 12.641 1 98.88 75 VAL B CA 1
ATOM 1459 C C . VAL B 1 75 ? 2.959 33.219 12.961 1 98.88 75 VAL B C 1
ATOM 1461 O O . VAL B 1 75 ? 3.275 34.188 13.641 1 98.88 75 VAL B O 1
ATOM 1464 N N . LYS B 1 76 ? 1.751 33.031 12.547 1 98.81 76 LYS B N 1
ATOM 1465 C CA . LYS B 1 76 ? 0.687 34 12.805 1 98.81 76 LYS B CA 1
ATOM 1466 C C . LYS B 1 76 ? 0.452 34.156 14.305 1 98.81 76 LYS B C 1
ATOM 1468 O O . LYS B 1 76 ? 0.251 35.281 14.781 1 98.81 76 LYS B O 1
ATOM 1473 N N . LEU B 1 77 ? 0.51 33.094 14.984 1 98.81 77 LEU B N 1
ATOM 1474 C CA . LEU B 1 77 ? 0.311 33.125 16.438 1 98.81 77 LEU B CA 1
ATOM 1475 C C . LEU B 1 77 ? 1.437 33.906 17.125 1 98.81 77 LEU B C 1
ATOM 1477 O O . LEU B 1 77 ? 1.185 34.719 18 1 98.81 77 LEU B O 1
ATOM 1481 N N . ARG B 1 78 ? 2.686 33.531 16.703 1 98.81 78 ARG B N 1
ATOM 1482 C CA . ARG B 1 78 ? 3.834 34.219 17.266 1 98.81 78 ARG B CA 1
ATOM 1483 C C . ARG B 1 78 ? 3.746 35.719 16.984 1 98.81 78 ARG B C 1
ATOM 1485 O O . ARG B 1 78 ? 4.027 36.531 17.875 1 98.81 78 ARG B O 1
ATOM 1492 N N . LEU B 1 79 ? 3.287 36.219 15.875 1 98.81 79 LEU B N 1
ATOM 1493 C CA . LEU B 1 79 ? 3.141 37.625 15.5 1 98.81 79 LEU B CA 1
ATOM 1494 C C . LEU B 1 79 ? 2.035 38.281 16.312 1 98.81 79 LEU B C 1
ATOM 1496 O O . LEU B 1 79 ? 2.209 39.406 16.812 1 98.81 79 LEU B O 1
ATOM 1500 N N . SER B 1 80 ? 0.948 37.562 16.469 1 98.69 80 SER B N 1
ATOM 1501 C CA . SER B 1 80 ? -0.159 38.062 17.281 1 98.69 80 SER B CA 1
ATOM 1502 C C . SER B 1 80 ? 0.26 38.281 18.734 1 98.69 80 SER B C 1
ATOM 1504 O O . SER B 1 80 ? -0.052 39.312 19.328 1 98.69 80 SER B O 1
ATOM 1506 N N . ASN B 1 81 ? 0.987 37.375 19.266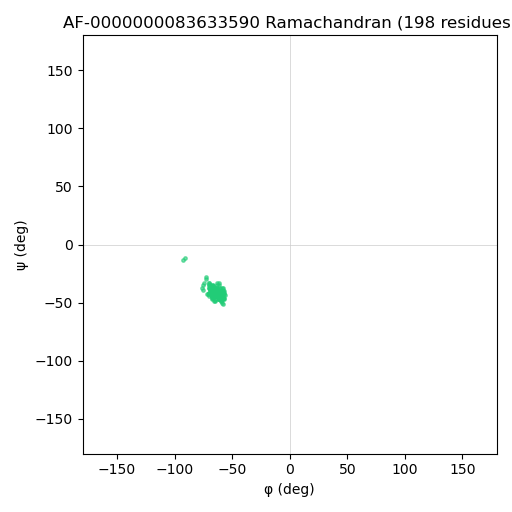 1 98.38 81 ASN B N 1
ATOM 1507 C CA . ASN B 1 81 ? 1.443 37.438 20.656 1 98.38 81 ASN B CA 1
ATOM 1508 C C . ASN B 1 81 ? 2.445 38.562 20.844 1 98.38 81 ASN B C 1
ATOM 1510 O O . ASN B 1 81 ? 2.428 39.25 21.875 1 98.38 81 ASN B O 1
ATOM 1514 N N . GLN B 1 82 ? 3.264 38.688 19.828 1 98.69 82 GLN B N 1
ATOM 1515 C CA . GLN B 1 82 ? 4.215 39.812 19.891 1 98.69 82 GLN B CA 1
ATOM 1516 C C . GLN B 1 82 ? 3.496 41.156 19.859 1 98.69 82 GLN B C 1
ATOM 1518 O O . GLN B 1 82 ? 3.818 42.062 20.625 1 98.69 82 GLN B O 1
ATOM 1523 N N . LYS B 1 83 ? 2.471 41.312 19 1 98.56 83 LYS B N 1
ATOM 1524 C CA . LYS B 1 83 ? 1.654 42.531 18.922 1 98.56 83 LYS B CA 1
ATOM 1525 C C . LYS B 1 83 ? 0.896 42.75 20.234 1 98.56 83 LYS B C 1
ATOM 1527 O O . LYS B 1 83 ? 0.775 43.906 20.688 1 98.56 83 LYS B O 1
ATOM 1532 N N . LEU B 1 84 ? 0.431 41.75 20.859 1 98.38 84 LEU B N 1
ATOM 1533 C CA . LEU B 1 84 ? -0.277 41.812 22.141 1 98.38 84 LEU B CA 1
ATOM 1534 C C . LEU B 1 84 ? 0.653 42.312 23.25 1 98.38 84 LEU B C 1
ATOM 1536 O O . LEU B 1 84 ? 0.293 43.188 24.016 1 98.38 84 LEU B O 1
ATOM 1540 N N . ARG B 1 85 ? 1.844 41.688 23.266 1 98.38 85 ARG B N 1
ATOM 1541 C CA . ARG B 1 85 ? 2.82 42.094 24.281 1 98.38 85 ARG B CA 1
ATOM 1542 C C . ARG B 1 85 ? 3.152 43.594 24.156 1 98.38 85 ARG B C 1
ATOM 1544 O O . ARG B 1 85 ? 3.197 44.312 25.156 1 98.38 85 ARG B O 1
ATOM 1551 N N . VAL B 1 86 ? 3.293 44.062 22.938 1 97.81 86 VAL B N 1
ATOM 1552 C CA . VAL B 1 86 ? 3.629 45.438 22.688 1 97.81 86 VAL B CA 1
ATOM 1553 C C . VAL B 1 86 ? 2.451 46.344 23.078 1 97.81 86 VAL B C 1
ATOM 1555 O O . VAL B 1 86 ? 2.637 47.406 23.688 1 97.81 86 VAL B O 1
ATOM 1558 N N . THR B 1 87 ? 1.198 45.875 22.75 1 97.44 87 THR B N 1
ATOM 1559 C CA . THR B 1 87 ? -0.002 46.625 23.062 1 97.44 87 THR B CA 1
ATOM 1560 C C . THR B 1 87 ? -0.217 46.719 24.578 1 97.44 87 THR B C 1
ATOM 1562 O O . THR B 1 87 ? -0.597 47.75 25.109 1 97.44 87 THR B O 1
ATOM 1565 N N . GLU B 1 88 ? 0.064 45.656 25.297 1 96.94 88 GLU B N 1
ATOM 1566 C CA . GLU B 1 88 ? -0.067 45.625 26.75 1 96.94 88 GLU B CA 1
ATOM 1567 C C . GLU B 1 88 ? 0.957 46.562 27.422 1 96.94 88 GLU B C 1
ATOM 1569 O O . GLU B 1 88 ? 0.658 47.188 28.422 1 96.94 88 GLU B O 1
ATOM 1574 N N . GLN B 1 89 ? 2.188 46.531 26.859 1 96.31 89 GLN B N 1
ATOM 1575 C CA . GLN B 1 89 ? 3.219 47.406 27.391 1 96.31 89 GLN B CA 1
ATOM 1576 C C . GLN B 1 89 ? 2.83 48.875 27.219 1 96.31 89 GLN B C 1
ATOM 1578 O O . GLN B 1 89 ? 2.986 49.688 28.125 1 96.31 89 GLN B O 1
ATOM 1583 N N . LEU B 1 90 ? 2.312 49.219 26.078 1 93.62 90 LEU B N 1
ATOM 1584 C CA . LEU B 1 90 ? 1.867 50.594 25.797 1 93.62 90 LEU B CA 1
ATOM 1585 C C . LEU B 1 90 ? 0.708 50.969 26.719 1 93.62 90 LEU B C 1
ATOM 1587 O O . LEU B 1 90 ? 0.651 52.094 27.203 1 93.62 90 LEU B O 1
ATOM 1591 N N . LEU B 1 91 ? -0.191 50.031 26.938 1 93.75 91 LEU B N 1
ATOM 1592 C CA . LEU B 1 91 ? -1.331 50.281 27.828 1 93.75 91 LEU B CA 1
ATOM 1593 C C . LEU B 1 91 ? -0.868 50.531 29.25 1 93.75 91 LEU B C 1
ATOM 1595 O O . LEU B 1 91 ? -1.352 51.469 29.906 1 93.75 91 LEU B O 1
ATOM 1599 N N . SER B 1 92 ? 0.096 49.781 29.703 1 90.31 92 SER B N 1
ATOM 1600 C CA . SER B 1 92 ? 0.626 49.938 31.062 1 90.31 92 SER B CA 1
ATOM 1601 C C . SER B 1 92 ? 1.358 51.281 31.203 1 90.31 92 SER B C 1
ATOM 1603 O O . SER B 1 92 ? 1.245 51.938 32.25 1 90.31 92 SER B O 1
ATOM 1605 N N . GLU B 1 93 ? 2.145 51.656 30.203 1 86.38 93 GLU B N 1
ATOM 1606 C CA . GLU B 1 93 ? 2.885 52.906 30.219 1 86.38 93 GLU B CA 1
ATOM 1607 C C . GLU B 1 93 ? 1.937 54.094 30.25 1 86.38 93 GLU B C 1
ATOM 1609 O O . GLU B 1 93 ? 2.201 55.094 30.953 1 86.38 93 GLU B O 1
ATOM 1614 N N . LYS B 1 94 ? 0.795 54 29.641 1 82.69 94 LYS B N 1
ATOM 1615 C CA . LYS B 1 94 ? -0.186 55.094 29.625 1 82.69 94 LYS B CA 1
ATOM 1616 C C . LYS B 1 94 ? -0.915 55.188 30.969 1 82.69 94 LYS B C 1
ATOM 1618 O O . LYS B 1 94 ? -1.199 56.281 31.438 1 82.69 94 LYS B O 1
ATOM 1623 N N . GLU B 1 95 ? -1.211 54.062 31.578 1 84.06 95 GLU B N 1
ATOM 1624 C CA . GLU B 1 95 ? -1.85 54.062 32.906 1 84.06 95 GLU B CA 1
ATOM 1625 C C . GLU B 1 95 ? -0.944 54.656 33.969 1 84.06 95 GLU B C 1
ATOM 1627 O O . GLU B 1 95 ? -1.414 55.406 34.844 1 84.06 95 GLU B O 1
ATOM 1632 N N . GLU B 1 96 ? 0.372 54.312 33.875 1 81.94 96 GLU B N 1
ATOM 1633 C CA . GLU B 1 96 ? 1.326 54.875 34.812 1 81.94 96 GLU B CA 1
ATOM 1634 C C . GLU B 1 96 ? 1.479 56.375 34.625 1 81.94 96 GLU B C 1
ATOM 1636 O O . GLU B 1 96 ? 1.609 57.125 35.625 1 81.94 96 GLU B O 1
ATOM 1641 N N . SER B 1 97 ? 1.397 56.844 33.469 1 77.25 97 SER B N 1
ATOM 1642 C CA . SER B 1 97 ? 1.493 58.25 33.156 1 77.25 97 SER B CA 1
ATOM 1643 C C . SER B 1 97 ? 0.275 59.031 33.688 1 77.25 97 SER B C 1
ATOM 1645 O O . SER B 1 97 ? 0.4 60.125 34.188 1 77.25 97 SER B O 1
ATOM 1647 N N . PHE B 1 98 ? -0.874 58.438 33.656 1 75.94 98 PHE B N 1
ATOM 1648 C CA . PHE B 1 98 ? -2.105 59.031 34.156 1 75.94 98 PHE B CA 1
ATOM 1649 C C . PHE B 1 98 ? -2.084 59.125 35.656 1 75.94 98 PHE B C 1
ATOM 1651 O O . PHE B 1 98 ? -2.625 60.062 36.25 1 75.94 98 PHE B O 1
ATOM 1658 N N . ARG B 1 99 ? -1.461 58.125 36.281 1 79.06 99 ARG B N 1
ATOM 1659 C CA . ARG B 1 99 ? -1.414 58.094 37.75 1 79.06 99 ARG B CA 1
ATOM 1660 C C . ARG B 1 99 ? -0.455 59.156 38.281 1 79.06 99 ARG B C 1
ATOM 1662 O O . ARG B 1 99 ? -0.667 59.688 39.375 1 79.06 99 ARG B O 1
ATOM 1669 N N . LYS B 1 100 ? 0.481 59.5 37.562 1 78.56 100 LYS B N 1
ATOM 1670 C CA . LYS B 1 100 ? 1.487 60.438 38 1 78.56 100 LYS B CA 1
ATOM 1671 C C . LYS B 1 100 ? 1.108 61.875 37.594 1 78.56 100 LYS B C 1
ATOM 1673 O O . LYS B 1 100 ? 1.637 62.844 38.156 1 78.56 100 LYS B O 1
ATOM 1678 N N . ALA B 1 101 ? 0.138 61.938 36.719 1 66.81 101 ALA B N 1
ATOM 1679 C CA . ALA B 1 101 ? -0.297 63.25 36.312 1 66.81 101 ALA B CA 1
ATOM 1680 C C . ALA B 1 101 ? -1.387 63.781 37.25 1 66.81 101 ALA B C 1
ATOM 1682 O O . ALA B 1 101 ? -2.098 63.031 37.875 1 66.81 101 ALA B O 1
#

pLDDT: mean 94.51, std 6.59, range [66.81, 98.94]

Sequence (202 aa):
EEYKQVDSWFNECKVKLEVTERKIDEMAEEFREGIGSKDQIVTDLEHQVEDLKRDLEEKGDETSTLLENVRNLEVKLRLSNQKLRVTEQLLSEKEESFRKAEEYKQVDSWFNECKVKLEVTERKIDEMAEEFREGIGSKDQIVTDLEHQVEDLKRDLEEKGDETSTLLENVRNLEVKLRLSNQKLRVTEQLLSEKEESFRKA

Solvent-accessible surface area (backbone atoms only — not comparable to full-atom values): 10336 Å² total; per-residue (Å²): 114,71,56,62,51,46,50,50,50,28,53,51,35,51,52,52,35,53,54,51,53,50,49,44,54,54,47,52,52,50,43,51,52,54,47,51,54,48,50,52,52,40,53,54,41,51,53,50,39,51,50,45,52,51,50,40,51,53,48,49,50,52,38,54,53,44,52,51,50,42,54,50,46,50,51,53,35,54,52,47,50,51,53,34,54,52,48,51,50,52,38,50,55,51,54,53,51,56,69,75,96,114,67,57,61,51,46,54,50,50,28,54,50,36,50,51,52,35,54,54,51,54,50,49,43,55,53,48,53,53,51,42,51,52,53,48,51,53,49,50,51,52,42,53,52,40,51,52,50,40,53,51,44,52,51,50,40,51,53,49,49,50,52,39,52,54,43,51,50,50,42,53,51,46,50,50,53,34,53,52,47,50,50,52,34,52,53,47,51,51,54,39,51,54,52,53,54,50,56,71,75,95

Radius of gyration: 43.61 Å; Cα contacts (8 Å, |Δi|>4): 122; chains: 2; bounding box: 20×136×79 Å

Foldseek 3Di:
DVVVVVVVVVVVVVVVVVVVVVVVVVVVVVVVVVVVVVVVVVVVVVVVVVVVVVVVVVVVVVVVVVVVVVVVVVVVVVVVVVVVVVVVVVVVVVVVVVVVD/DVVVVVVVVVVVVVVVVVVVVVVVVVVVVVVVVVVVVVVVVVVVVVVVVVVVVVVVVVVVVVVVVVVVVVVVVVVVVVVVVVVVVVVVVVVVVVVVVVVVD

Secondary structure (DSSP, 8-state):
-HHHHHHHHHHHHHHHHHHHHHHHHHHHHHHHHHHHHHHHHHHHHHHHHHHHHHHHHHHHHHHHHHHHHHHHHHHHHHHHHHHHHHHHHHHHHHHHHHHH-/-HHHHHHHHHHHHHHHHHHHHHHHHHHHHHHHHHHHHHHHHHHHHHHHHHHHHHHHHHHHHHHHHHHHHHHHHHHHHHHHHHHHHHHHHHHHHHHHHHHH-